Protein AF-A0A936UP37-F1 (afdb_monomer_lite)

Radius of gyration: 27.07 Å; chains: 1; bounding box: 65×25×94 Å

Sequence (219 aa):
MENAELISLWKAQNGKLEQTLAINQFLLKEIIDQRAQRSLNALIKLKTAGIVAFALFLLLLGYALVHAISHYSSAWNYFIISLSVIAVVNAKGFADYIKHLAWANNINYNGSVIEIQQQLARLQLSIIKHAKGMCLQFPFYTTFYLSNAWFPQDVGVGYIIFQVLLTGSFTYLSYWLYKMHKPENLGKKWFRNMIAGSGGGSVLKAMNFYEEMEAFKKE

Structure (mmCIF, N/CA/C/O backbone):
data_AF-A0A936UP37-F1
#
_entry.id   AF-A0A936UP37-F1
#
loop_
_atom_site.group_PDB
_atom_site.id
_atom_site.type_symbol
_atom_site.label_atom_id
_atom_site.label_alt_id
_atom_site.label_comp_id
_atom_site.label_asym_id
_atom_site.label_entity_id
_atom_site.label_seq_id
_atom_site.pdbx_PDB_ins_code
_atom_site.Cartn_x
_atom_site.Cartn_y
_atom_site.Cartn_z
_atom_site.occupancy
_atom_site.B_iso_or_equiv
_atom_site.auth_seq_id
_atom_site.auth_comp_id
_atom_site.auth_asym_id
_atom_site.auth_atom_id
_atom_site.pdbx_PDB_model_num
ATOM 1 N N . MET A 1 1 ? -35.225 -1.738 61.494 1.00 57.78 1 MET A N 1
ATOM 2 C CA . MET A 1 1 ? -35.969 -1.744 60.216 1.00 57.78 1 MET A CA 1
ATOM 3 C C . MET A 1 1 ? -35.360 -0.757 59.223 1.00 57.78 1 MET A C 1
ATOM 5 O O . MET A 1 1 ? -34.979 -1.214 58.157 1.00 57.78 1 MET A O 1
ATOM 9 N N . GLU A 1 2 ? -35.107 0.505 59.594 1.00 68.12 2 GLU A N 1
ATOM 10 C CA . GLU A 1 2 ? -34.444 1.513 58.725 1.00 68.12 2 GLU A CA 1
ATOM 11 C C . GLU A 1 2 ? -33.133 1.051 58.067 1.00 68.12 2 GLU A C 1
ATOM 13 O O . GLU A 1 2 ? -32.908 1.279 56.882 1.00 68.12 2 GLU A O 1
ATOM 18 N N . ASN A 1 3 ? -32.268 0.351 58.808 1.00 76.81 3 ASN A N 1
ATOM 19 C CA . ASN A 1 3 ? -30.977 -0.098 58.273 1.00 76.81 3 ASN A CA 1
ATOM 20 C C . ASN A 1 3 ? -31.130 -1.142 57.147 1.00 76.81 3 ASN A C 1
ATOM 22 O O . ASN A 1 3 ? -30.354 -1.159 56.197 1.00 76.81 3 ASN A O 1
ATOM 26 N N . ALA A 1 4 ? -32.152 -2.000 57.227 1.00 82.19 4 ALA A N 1
ATOM 27 C CA . ALA A 1 4 ? -32.425 -2.996 56.192 1.00 82.19 4 ALA A CA 1
ATOM 28 C C . ALA A 1 4 ? -33.008 -2.344 54.925 1.00 82.19 4 ALA A C 1
ATOM 30 O O . ALA A 1 4 ? -32.647 -2.731 53.812 1.00 82.19 4 ALA A O 1
ATOM 31 N N . GLU A 1 5 ? -33.846 -1.318 55.091 1.00 86.81 5 GLU A N 1
ATOM 32 C CA . GLU A 1 5 ? -34.397 -0.531 53.984 1.00 86.81 5 GLU A CA 1
ATOM 33 C C . GLU A 1 5 ? -33.308 0.268 53.259 1.00 86.81 5 GLU A C 1
ATOM 35 O O . GLU A 1 5 ? -33.213 0.175 52.034 1.00 86.81 5 GLU A O 1
ATOM 40 N N . LEU A 1 6 ? -32.416 0.952 53.986 1.00 87.31 6 LEU A N 1
ATOM 41 C CA . LEU A 1 6 ? -31.271 1.668 53.403 1.00 87.31 6 LEU A CA 1
ATOM 42 C C . LEU A 1 6 ? -30.352 0.743 52.596 1.00 87.31 6 LEU A C 1
ATOM 44 O O . LEU A 1 6 ? -29.972 1.076 51.472 1.00 87.31 6 LEU A O 1
ATOM 48 N N . ILE A 1 7 ? -30.042 -0.445 53.125 1.00 89.12 7 ILE A N 1
ATOM 49 C CA . ILE A 1 7 ? -29.234 -1.448 52.414 1.00 89.12 7 ILE A CA 1
ATOM 50 C C . ILE A 1 7 ? -29.945 -1.917 51.137 1.00 89.12 7 ILE A C 1
ATOM 52 O O . ILE A 1 7 ? -29.302 -2.084 50.098 1.00 89.12 7 ILE A O 1
ATOM 56 N N . SER A 1 8 ? -31.265 -2.125 51.186 1.00 89.12 8 SER A N 1
ATOM 57 C CA . SER A 1 8 ? -32.043 -2.543 50.014 1.00 89.12 8 SER A CA 1
ATOM 58 C C . SER A 1 8 ? -32.091 -1.460 48.928 1.00 89.12 8 SER A C 1
ATOM 60 O O . SER A 1 8 ? -31.901 -1.764 47.748 1.00 89.12 8 SER A O 1
ATOM 62 N N . LEU A 1 9 ? -32.243 -0.192 49.327 1.00 91.25 9 LEU A N 1
ATOM 63 C CA . LEU A 1 9 ? -32.246 0.958 48.429 1.00 91.25 9 LEU A CA 1
ATOM 64 C C . LEU A 1 9 ? -30.874 1.140 47.771 1.00 91.25 9 LEU A C 1
ATOM 66 O O . LEU A 1 9 ? -30.790 1.333 46.558 1.00 91.25 9 LEU A O 1
ATOM 70 N N . TRP A 1 10 ? -29.797 1.017 48.552 1.00 92.62 10 TRP A N 1
ATOM 71 C CA . TRP A 1 10 ? -28.426 1.097 48.054 1.00 92.62 10 TRP A CA 1
ATOM 72 C C . TRP A 1 10 ? -28.121 -0.016 47.045 1.00 92.62 10 TRP A C 1
ATOM 74 O O . TRP A 1 10 ? -27.608 0.265 45.964 1.00 92.62 10 TRP A O 1
ATOM 84 N N . LYS A 1 11 ? -28.521 -1.265 47.328 1.00 91.06 11 LYS A N 1
ATOM 85 C CA . LYS A 1 11 ? -28.378 -2.385 46.379 1.00 91.06 11 LYS A CA 1
ATOM 86 C C . LYS A 1 11 ? -29.162 -2.160 45.086 1.00 91.06 11 LYS A C 1
ATOM 88 O O . LYS A 1 11 ? -28.637 -2.427 44.009 1.00 91.06 11 LYS A O 1
ATOM 93 N N . ALA A 1 12 ? -30.393 -1.656 45.174 1.00 92.81 12 ALA A N 1
ATOM 94 C CA . ALA A 1 12 ? -31.210 -1.364 43.997 1.00 92.81 12 ALA A CA 1
ATOM 95 C C . ALA A 1 12 ? -30.600 -0.247 43.133 1.00 92.81 12 ALA A C 1
ATOM 97 O O . ALA A 1 12 ? -30.605 -0.344 41.906 1.00 92.81 12 ALA A O 1
ATOM 98 N N . GLN A 1 13 ? -30.045 0.795 43.761 1.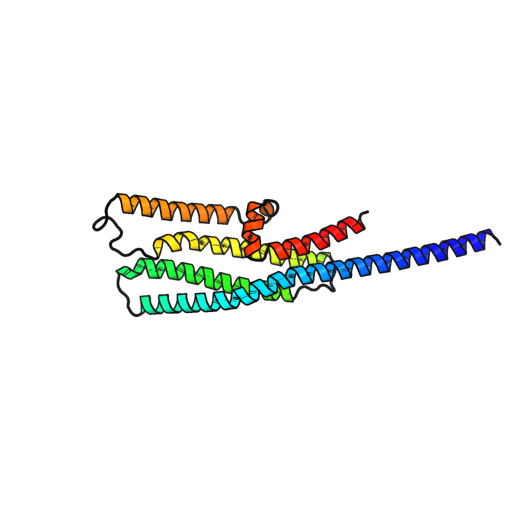00 92.38 13 GLN A N 1
ATOM 99 C CA . GLN A 1 13 ? -29.325 1.858 43.057 1.00 92.38 13 GLN A CA 1
ATOM 100 C C . GLN A 1 13 ? -28.036 1.339 42.416 1.00 92.38 13 GLN A C 1
ATOM 102 O O . GLN A 1 13 ? -27.798 1.608 41.241 1.00 92.38 13 GLN A O 1
ATOM 107 N N . ASN A 1 14 ? -27.247 0.538 43.137 1.00 92.88 14 ASN A N 1
ATOM 108 C CA . ASN A 1 14 ? -26.030 -0.058 42.592 1.00 92.88 14 ASN A CA 1
ATOM 109 C C . ASN A 1 14 ? -26.332 -0.964 41.387 1.00 92.88 14 ASN A C 1
ATOM 111 O O . ASN A 1 14 ? -25.678 -0.850 40.357 1.00 92.88 14 ASN A O 1
ATOM 115 N N . GLY A 1 15 ? -27.389 -1.779 41.458 1.00 92.31 15 GLY A N 1
ATOM 116 C CA . GLY A 1 15 ? -27.825 -2.602 40.325 1.00 92.31 15 GLY A CA 1
ATOM 117 C C . GLY A 1 15 ? -28.234 -1.773 39.101 1.00 92.31 15 GLY A C 1
ATOM 118 O O . GLY A 1 15 ? -27.871 -2.111 37.975 1.00 92.31 15 GLY A O 1
ATOM 119 N N . LYS A 1 16 ? -28.930 -0.644 39.299 1.00 92.62 16 LYS A N 1
ATOM 120 C CA . LYS A 1 16 ? -29.248 0.291 38.203 1.00 92.62 16 LYS A CA 1
ATOM 121 C C . LYS A 1 16 ? -27.995 0.931 37.607 1.00 92.62 16 LYS A C 1
ATOM 123 O O . LYS A 1 16 ? -27.928 1.096 36.388 1.00 92.62 16 LYS A O 1
ATOM 128 N N . LEU A 1 17 ? -27.020 1.293 38.441 1.00 92.75 17 LEU A N 1
ATOM 129 C CA . LEU A 1 17 ? -25.744 1.855 37.994 1.00 92.75 17 LEU A CA 1
ATOM 130 C C . LEU A 1 17 ? -24.961 0.843 37.154 1.00 92.75 17 LEU A C 1
ATOM 132 O O . LEU A 1 17 ? -24.553 1.176 36.044 1.00 92.75 17 LEU A O 1
ATOM 136 N N . GLU A 1 18 ? -24.826 -0.398 37.624 1.00 91.88 18 GLU A N 1
ATOM 137 C CA . GLU A 1 18 ? -24.161 -1.479 36.887 1.00 91.88 18 GLU A CA 1
ATOM 138 C C . GLU A 1 18 ? -24.854 -1.772 35.549 1.00 91.88 18 GLU A C 1
ATOM 140 O O . GLU A 1 18 ? -24.193 -1.875 34.514 1.00 91.88 18 GLU A O 1
ATOM 145 N N . GLN A 1 19 ? -26.190 -1.827 35.534 1.00 93.25 19 GLN A N 1
ATOM 146 C CA . GLN A 1 19 ? -26.961 -2.020 34.305 1.00 93.25 19 GLN A CA 1
ATOM 147 C C . GLN A 1 19 ? -26.757 -0.865 33.313 1.00 93.25 19 GLN A C 1
ATOM 149 O O . GLN A 1 19 ? -26.557 -1.095 32.120 1.00 93.25 19 GLN A O 1
ATOM 154 N N . THR A 1 20 ? -26.781 0.377 33.801 1.00 92.44 20 THR A N 1
ATOM 155 C CA . THR A 1 20 ? -26.572 1.570 32.968 1.00 92.44 20 THR A CA 1
ATOM 156 C C . THR A 1 20 ? -25.157 1.591 32.397 1.00 92.44 20 THR A C 1
ATOM 158 O O . THR A 1 20 ? -24.974 1.865 31.212 1.00 92.44 20 THR A O 1
ATOM 161 N N . LEU A 1 21 ? -24.155 1.241 33.207 1.00 89.94 21 LEU A N 1
ATOM 162 C CA . LEU A 1 21 ? -22.766 1.138 32.772 1.00 89.94 21 LEU A CA 1
ATOM 163 C C . LEU A 1 21 ? -22.599 0.081 31.673 1.00 89.94 21 LEU A C 1
ATOM 165 O O . LEU A 1 21 ? -21.974 0.363 30.651 1.00 89.94 21 LEU A O 1
ATOM 169 N N . ALA A 1 22 ? -23.191 -1.104 31.845 1.00 89.94 22 ALA A N 1
ATOM 170 C CA . ALA A 1 22 ? -23.134 -2.175 30.853 1.00 89.94 22 ALA A CA 1
ATOM 171 C C . ALA A 1 22 ? -23.767 -1.757 29.513 1.00 89.94 22 ALA A C 1
ATOM 173 O O . ALA A 1 22 ? -23.174 -1.968 28.453 1.00 89.94 22 ALA A O 1
ATOM 174 N N . ILE A 1 23 ? -24.934 -1.102 29.553 1.00 92.00 23 ILE A N 1
ATOM 175 C CA . ILE A 1 23 ? -25.601 -0.568 28.356 1.00 92.00 23 ILE A CA 1
ATOM 176 C C . ILE A 1 23 ? -24.730 0.502 27.686 1.00 92.00 23 ILE A C 1
ATOM 178 O O . ILE A 1 23 ? -24.530 0.460 26.474 1.00 92.00 23 ILE A O 1
ATOM 182 N N . ASN A 1 24 ? -24.159 1.429 28.457 1.00 91.19 24 ASN A N 1
ATOM 183 C CA . ASN A 1 24 ? -23.304 2.489 27.922 1.00 91.19 24 ASN A CA 1
ATOM 184 C C . ASN A 1 24 ? -22.044 1.932 27.248 1.00 91.19 24 ASN A C 1
ATOM 186 O O . ASN A 1 24 ? -21.667 2.399 26.175 1.00 91.19 24 ASN A O 1
ATOM 190 N N . GLN A 1 25 ? -21.410 0.912 27.832 1.00 89.62 25 GLN A N 1
ATOM 191 C CA . GLN A 1 25 ? -20.256 0.242 27.226 1.00 89.62 25 GLN A CA 1
ATOM 192 C C . GLN A 1 25 ? -20.624 -0.472 25.921 1.00 89.62 25 GLN A C 1
ATOM 194 O O . GLN A 1 25 ? -19.852 -0.429 24.960 1.00 89.62 25 GLN A O 1
ATOM 199 N N . PHE A 1 26 ? -21.795 -1.111 25.877 1.00 90.75 26 PHE A N 1
ATOM 200 C CA . PHE A 1 26 ? -22.310 -1.750 24.669 1.00 90.75 26 PHE A CA 1
ATOM 201 C C . PHE A 1 26 ? -22.568 -0.724 23.556 1.00 90.75 26 PHE A C 1
ATOM 203 O O . PHE A 1 26 ? -22.041 -0.872 22.455 1.00 90.75 26 PHE A O 1
ATOM 210 N N . LEU A 1 27 ? -23.291 0.357 23.864 1.00 92.44 27 LEU A N 1
ATOM 211 C CA . LEU A 1 27 ? -23.577 1.436 22.914 1.00 92.44 27 LEU A CA 1
ATOM 212 C C . LEU A 1 27 ? -22.298 2.120 22.422 1.00 92.44 27 LEU A C 1
ATOM 214 O O . LEU A 1 27 ? -22.173 2.420 21.236 1.00 92.44 27 LEU A O 1
ATOM 218 N N . LEU A 1 28 ? -21.327 2.343 23.314 1.00 92.19 28 LEU A N 1
ATOM 219 C CA . LEU A 1 28 ? -20.029 2.894 22.937 1.00 92.19 28 LEU A CA 1
ATOM 220 C C . LEU A 1 28 ? -19.326 1.988 21.924 1.00 92.19 28 LEU A C 1
ATOM 222 O O . LEU A 1 28 ? -18.870 2.481 20.893 1.00 92.19 28 LEU A O 1
ATOM 226 N N . LYS A 1 29 ? -19.281 0.673 22.181 1.00 92.56 29 LYS A N 1
ATOM 227 C CA . LYS A 1 29 ? -18.704 -0.293 21.238 1.00 92.56 29 LYS A CA 1
ATOM 228 C C . LYS A 1 29 ? -19.406 -0.209 19.883 1.00 92.56 29 LYS A C 1
ATOM 230 O O . LYS A 1 29 ? -18.737 -0.062 18.867 1.00 92.56 29 LYS A O 1
ATOM 235 N N . GLU A 1 30 ? -20.734 -0.225 19.868 1.00 93.06 30 GLU A N 1
ATOM 236 C CA . GLU A 1 30 ? -21.515 -0.194 18.631 1.00 93.06 30 GLU A CA 1
ATOM 237 C C . GLU A 1 30 ? -21.268 1.089 17.815 1.00 93.06 30 GLU A C 1
ATOM 239 O O . GLU A 1 30 ? -21.075 1.040 16.598 1.00 93.06 30 GLU A O 1
ATOM 244 N N . ILE A 1 31 ? -21.180 2.248 18.477 1.00 94.25 31 ILE A N 1
ATOM 245 C CA . ILE A 1 31 ? -20.833 3.522 17.829 1.00 94.25 31 ILE A CA 1
ATOM 246 C C . ILE A 1 31 ? -19.425 3.464 17.220 1.00 94.25 31 ILE A C 1
ATOM 248 O O . ILE A 1 31 ? -19.210 3.955 16.106 1.00 94.25 31 ILE A O 1
ATOM 252 N N . ILE A 1 32 ? -18.459 2.887 17.936 1.00 94.00 32 ILE A N 1
ATOM 253 C CA . ILE A 1 32 ? -17.077 2.737 17.470 1.00 94.00 32 ILE A CA 1
ATOM 254 C C . ILE A 1 32 ? -17.002 1.783 16.276 1.00 94.00 32 ILE A C 1
ATOM 256 O O . ILE A 1 32 ? -16.390 2.138 15.265 1.00 94.00 32 ILE A O 1
ATOM 260 N N . ASP A 1 33 ? -17.698 0.648 16.332 1.00 94.38 33 ASP A N 1
ATOM 261 C CA . ASP A 1 33 ? -17.795 -0.317 15.234 1.00 94.38 33 ASP A CA 1
ATOM 262 C C . ASP A 1 33 ? -18.370 0.351 13.975 1.00 94.38 33 ASP A C 1
ATOM 264 O O . ASP A 1 33 ? -17.776 0.283 12.894 1.00 94.38 33 ASP A O 1
ATOM 268 N N . GLN A 1 34 ? -19.459 1.116 14.113 1.00 94.25 34 GLN A N 1
ATOM 269 C CA . GLN A 1 34 ? -20.044 1.870 13.001 1.00 94.25 34 GLN A CA 1
ATOM 270 C C . GLN A 1 34 ? -19.076 2.916 12.423 1.00 94.25 34 GLN A C 1
ATOM 272 O O . GLN A 1 34 ? -18.991 3.089 11.202 1.00 94.25 34 GLN A O 1
ATOM 277 N N . ARG A 1 35 ? -18.330 3.638 13.270 1.00 94.44 35 ARG A N 1
ATOM 278 C CA . ARG A 1 35 ? -17.324 4.619 12.822 1.00 94.44 35 ARG A CA 1
ATOM 279 C C . ARG A 1 35 ? -16.171 3.942 12.082 1.00 94.44 35 ARG A C 1
ATOM 281 O O . ARG A 1 35 ? -15.767 4.425 11.017 1.00 94.44 35 ARG A O 1
ATOM 288 N N . ALA A 1 36 ? -15.675 2.821 12.600 1.00 94.12 36 ALA A N 1
ATOM 289 C CA . ALA A 1 36 ? -14.636 2.017 11.970 1.00 94.12 36 ALA A CA 1
ATOM 290 C C . ALA A 1 36 ? -15.098 1.489 10.604 1.00 94.12 36 ALA A C 1
ATOM 292 O O . ALA A 1 36 ? -14.396 1.673 9.605 1.00 94.12 36 ALA A O 1
ATOM 293 N N . GLN A 1 37 ? -16.312 0.940 10.525 1.00 94.69 37 GLN A N 1
ATOM 294 C CA . GLN A 1 37 ? -16.905 0.455 9.280 1.00 94.69 37 GLN A CA 1
ATOM 295 C C . GLN A 1 37 ? -17.065 1.574 8.245 1.00 94.69 37 GLN A C 1
ATOM 297 O O . GLN A 1 37 ? -16.687 1.410 7.086 1.00 94.69 37 GLN A O 1
ATOM 302 N N . ARG A 1 38 ? -17.542 2.762 8.644 1.00 93.88 38 ARG A N 1
ATOM 303 C CA . ARG A 1 38 ? -17.617 3.930 7.743 1.00 93.88 38 ARG A CA 1
ATOM 304 C C . ARG A 1 38 ? -16.240 4.346 7.220 1.00 93.88 38 ARG A C 1
ATOM 306 O O . ARG A 1 38 ? -16.120 4.682 6.042 1.00 93.88 38 ARG A O 1
ATOM 313 N N . SER A 1 39 ? -15.206 4.300 8.063 1.00 93.69 39 SER A N 1
ATOM 314 C CA . SER A 1 39 ? -13.827 4.592 7.650 1.00 93.69 39 SER A CA 1
ATOM 315 C C . 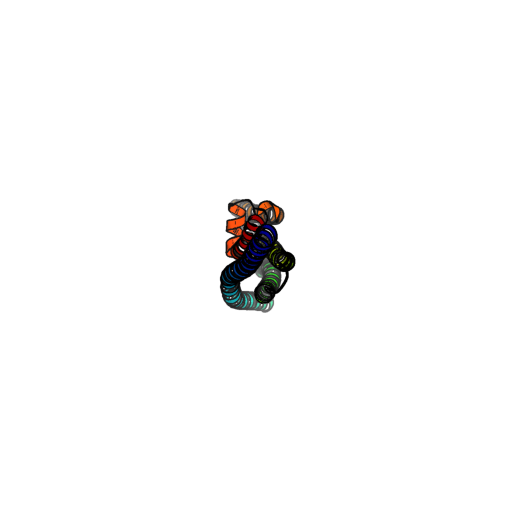SER A 1 39 ? -13.321 3.589 6.607 1.00 93.69 39 SER A C 1
ATOM 317 O O . SER A 1 39 ? -12.732 3.986 5.596 1.00 93.69 39 SER A O 1
ATOM 319 N N . LEU A 1 40 ? -13.597 2.294 6.800 1.00 93.81 40 LEU A N 1
ATOM 320 C CA . LEU A 1 40 ? -13.222 1.249 5.845 1.00 93.81 40 LEU A CA 1
ATOM 321 C C . LEU A 1 40 ? -14.076 1.240 4.580 1.00 93.81 40 LEU A C 1
ATOM 323 O O . LEU A 1 40 ? -13.563 0.908 3.519 1.00 93.81 40 LEU A O 1
ATOM 327 N N . ASN A 1 41 ? -15.329 1.682 4.628 1.00 92.50 41 ASN A N 1
ATOM 328 C CA . ASN A 1 41 ? -16.142 1.836 3.423 1.00 92.50 41 ASN A CA 1
ATOM 329 C C . ASN A 1 41 ? -15.520 2.835 2.436 1.00 92.50 41 ASN A C 1
ATOM 331 O O . ASN A 1 41 ? -15.623 2.649 1.224 1.00 92.50 41 ASN A O 1
ATOM 335 N N . ALA A 1 42 ? -14.824 3.865 2.929 1.00 88.12 42 ALA A N 1
ATOM 336 C CA . ALA A 1 42 ? -14.042 4.752 2.068 1.00 88.12 42 ALA A CA 1
ATOM 337 C C . ALA A 1 42 ? -12.868 4.012 1.395 1.00 88.12 42 ALA A C 1
ATOM 339 O O . ALA A 1 42 ? -12.650 4.176 0.194 1.00 88.12 42 ALA A O 1
ATOM 340 N N . LEU A 1 43 ? -12.166 3.145 2.137 1.00 89.50 43 LEU A N 1
ATOM 341 C CA . LEU A 1 43 ? -11.127 2.264 1.591 1.00 89.50 43 LEU A CA 1
ATOM 342 C C . LEU A 1 43 ? -11.699 1.317 0.532 1.00 89.50 43 LEU A C 1
ATOM 344 O O . LEU A 1 43 ? -11.117 1.191 -0.539 1.00 89.50 43 LEU A O 1
ATOM 348 N N . ILE A 1 44 ? -12.829 0.671 0.820 1.00 92.12 44 ILE A N 1
ATOM 349 C CA . ILE A 1 44 ? -13.509 -0.265 -0.081 1.00 92.12 44 ILE A CA 1
ATOM 350 C C . ILE A 1 44 ? -13.843 0.433 -1.399 1.00 92.12 44 ILE A C 1
ATOM 352 O O . ILE A 1 44 ? -13.441 -0.047 -2.452 1.00 92.12 44 ILE A O 1
ATOM 356 N N . LYS A 1 45 ? -14.478 1.611 -1.356 1.00 90.81 45 LYS A N 1
ATOM 357 C CA . LYS A 1 45 ? -14.796 2.392 -2.563 1.00 90.81 45 LYS A CA 1
ATOM 358 C C . LYS A 1 45 ? -13.546 2.736 -3.377 1.00 90.81 45 LYS A C 1
ATOM 360 O O . LYS A 1 45 ? -13.537 2.527 -4.588 1.00 90.81 45 LYS A O 1
ATOM 365 N N . LEU A 1 46 ? -12.488 3.209 -2.713 1.00 88.69 46 LEU A N 1
ATOM 366 C CA . LEU A 1 46 ? -11.212 3.525 -3.360 1.00 88.69 46 LEU A CA 1
ATOM 367 C C . LEU A 1 46 ? -10.596 2.281 -4.011 1.00 88.69 46 LEU A C 1
ATOM 369 O O . LEU A 1 46 ? -10.187 2.338 -5.167 1.00 88.69 46 LEU A O 1
ATOM 373 N N . LYS A 1 47 ? -10.551 1.146 -3.303 1.00 91.00 47 LYS A N 1
ATOM 374 C CA . LYS A 1 47 ? -9.981 -0.112 -3.808 1.00 91.00 47 LYS A CA 1
ATOM 375 C C . LYS A 1 47 ? -10.794 -0.685 -4.963 1.00 91.00 47 LYS A C 1
ATOM 377 O O . LYS A 1 47 ? -10.190 -1.140 -5.925 1.00 91.00 47 LYS A O 1
ATOM 382 N N . THR A 1 48 ? -12.123 -0.621 -4.911 1.00 91.19 48 THR A N 1
ATOM 383 C CA . THR A 1 48 ? -12.997 -1.080 -5.999 1.00 91.19 48 THR A CA 1
ATOM 384 C C . THR A 1 48 ? -12.792 -0.248 -7.263 1.00 91.19 48 THR A C 1
ATOM 386 O O . THR A 1 48 ? -12.567 -0.816 -8.329 1.00 91.19 48 THR A O 1
ATOM 389 N N . ALA A 1 49 ? -12.780 1.086 -7.152 1.00 90.44 49 ALA A N 1
ATOM 390 C CA . ALA A 1 49 ? -12.461 1.959 -8.284 1.00 90.44 49 ALA A CA 1
ATOM 391 C C . ALA A 1 49 ? -11.033 1.707 -8.804 1.00 90.44 49 ALA A C 1
ATOM 393 O O . ALA A 1 49 ? -10.804 1.611 -10.009 1.00 90.44 49 ALA A O 1
ATOM 394 N N . GLY A 1 50 ? -10.087 1.524 -7.878 1.00 89.88 50 GLY A N 1
ATOM 395 C CA . GLY A 1 50 ? -8.702 1.188 -8.173 1.00 89.88 50 GLY A CA 1
ATOM 396 C C . GLY A 1 50 ? -8.568 -0.107 -8.968 1.00 89.88 50 GLY A C 1
ATOM 397 O O . GLY A 1 50 ? -7.866 -0.101 -9.965 1.00 89.88 50 GLY A O 1
ATOM 398 N N . ILE A 1 51 ? -9.268 -1.183 -8.592 1.00 92.88 51 ILE A N 1
ATOM 399 C CA . ILE A 1 51 ? -9.240 -2.483 -9.288 1.00 92.88 51 ILE A CA 1
ATOM 400 C C . ILE A 1 51 ? -9.657 -2.341 -10.753 1.00 92.88 51 ILE A C 1
ATOM 402 O O . ILE A 1 51 ? -8.985 -2.898 -11.617 1.00 92.88 51 ILE A O 1
ATOM 406 N N . VAL A 1 52 ? -10.710 -1.575 -11.051 1.00 92.19 52 VAL A N 1
ATOM 407 C CA . VAL A 1 52 ? -11.155 -1.355 -12.439 1.00 92.19 52 VAL A CA 1
ATOM 408 C C . VAL A 1 52 ? -10.074 -0.633 -13.245 1.00 92.19 52 VAL A C 1
ATOM 410 O O . VAL A 1 52 ? -9.694 -1.093 -14.322 1.00 92.19 52 VAL A O 1
ATOM 413 N N . ALA A 1 53 ? -9.518 0.452 -12.699 1.00 91.31 53 ALA A N 1
ATOM 414 C CA . ALA A 1 53 ? -8.435 1.189 -13.349 1.00 91.31 53 ALA A CA 1
ATOM 415 C C . ALA A 1 53 ? -7.176 0.322 -13.536 1.00 91.31 53 ALA A C 1
ATOM 417 O O . ALA A 1 53 ? -6.542 0.348 -14.590 1.00 91.31 53 ALA A O 1
ATOM 418 N N . PHE A 1 54 ? -6.834 -0.486 -12.532 1.00 91.12 54 PHE A N 1
ATOM 419 C CA . PHE A 1 54 ? -5.672 -1.368 -12.561 1.00 91.12 54 PHE A CA 1
ATOM 420 C C . PHE A 1 54 ? -5.830 -2.507 -13.567 1.00 91.12 54 PHE A C 1
ATOM 422 O O . PHE A 1 54 ? -4.865 -2.861 -14.236 1.00 91.12 54 PHE A O 1
ATOM 429 N N . ALA A 1 55 ? -7.036 -3.062 -13.701 1.00 94.12 55 ALA A N 1
ATOM 430 C CA . ALA A 1 55 ? -7.335 -4.087 -14.693 1.00 94.12 55 ALA A CA 1
ATOM 431 C C . ALA A 1 55 ? -7.149 -3.542 -16.116 1.00 94.12 55 ALA A C 1
ATOM 433 O O . ALA A 1 55 ? -6.464 -4.166 -16.922 1.00 94.12 55 ALA A O 1
ATOM 434 N N . LEU A 1 56 ? -7.671 -2.342 -16.400 1.00 94.75 56 LEU A N 1
ATOM 435 C CA . LEU A 1 56 ? -7.452 -1.667 -17.685 1.00 94.75 56 LEU A CA 1
ATOM 436 C C . LEU A 1 56 ? -5.963 -1.402 -17.944 1.00 94.75 56 LEU A C 1
ATOM 438 O O . LEU A 1 56 ? -5.467 -1.655 -19.040 1.00 94.75 56 LEU A O 1
ATOM 442 N N . PHE A 1 57 ? -5.232 -0.946 -16.925 1.00 93.56 57 PHE A N 1
ATOM 443 C CA . PHE A 1 57 ? -3.795 -0.703 -17.030 1.00 93.56 57 PHE A CA 1
ATOM 444 C C . PHE A 1 57 ? -2.995 -1.988 -17.297 1.00 93.56 57 PHE A C 1
ATOM 446 O O . PHE A 1 57 ? -2.105 -1.992 -18.145 1.00 93.56 57 PHE A O 1
ATOM 453 N N . LEU A 1 58 ? -3.333 -3.095 -16.629 1.00 94.12 58 LEU A N 1
ATOM 454 C CA . LEU A 1 58 ? -2.707 -4.401 -16.856 1.00 94.12 58 LEU A CA 1
ATOM 455 C C . LEU A 1 58 ? -3.004 -4.958 -18.250 1.00 94.12 58 LEU A C 1
ATOM 457 O O . LEU A 1 58 ? -2.111 -5.542 -18.860 1.00 94.12 58 LEU A O 1
ATOM 461 N N . LEU A 1 59 ? -4.215 -4.752 -18.775 1.00 95.06 59 LEU A N 1
ATOM 462 C CA . LEU A 1 59 ? -4.550 -5.123 -20.152 1.00 95.06 59 LEU A CA 1
ATOM 463 C C . LEU A 1 59 ? -3.711 -4.335 -21.161 1.00 95.06 59 LEU A C 1
ATOM 465 O O . LEU A 1 59 ? -3.162 -4.926 -22.088 1.00 95.06 59 LEU A O 1
ATOM 469 N N . LEU A 1 60 ? -3.554 -3.025 -20.951 1.00 95.19 60 LEU A N 1
ATOM 470 C CA . LEU A 1 60 ? -2.714 -2.178 -21.799 1.00 95.19 60 LEU A CA 1
ATOM 471 C C . LEU A 1 60 ? -1.240 -2.604 -21.740 1.00 95.19 60 LEU A C 1
ATOM 473 O O . LEU A 1 60 ? -0.597 -2.733 -22.781 1.00 95.19 60 LEU A O 1
ATOM 477 N N . LEU A 1 61 ? -0.720 -2.879 -20.540 1.00 93.12 61 LEU A N 1
ATOM 478 C CA . LEU A 1 61 ? 0.631 -3.413 -20.338 1.00 93.12 61 LEU A CA 1
ATOM 479 C C . LEU A 1 61 ? 0.834 -4.753 -21.051 1.00 93.12 61 LEU A C 1
ATOM 481 O O . LEU A 1 61 ? 1.839 -4.943 -21.735 1.00 93.12 61 LEU A O 1
ATOM 485 N N . GLY A 1 62 ? -0.122 -5.672 -20.904 1.00 93.44 62 GLY A N 1
ATOM 486 C CA . GLY A 1 62 ? -0.088 -6.983 -21.544 1.00 93.44 62 GLY A CA 1
ATOM 487 C C . GLY A 1 62 ? -0.110 -6.875 -23.066 1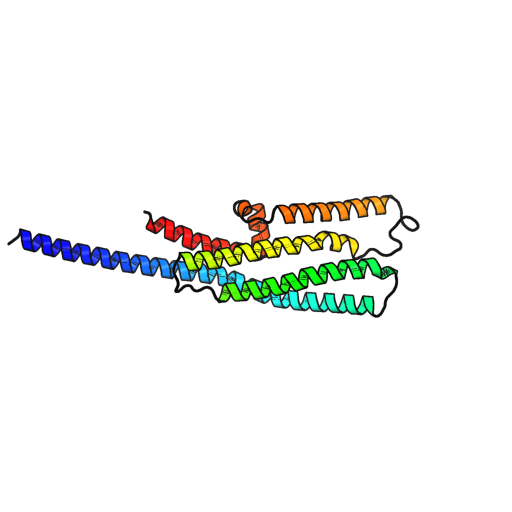.00 93.44 62 GLY A C 1
ATOM 488 O O . GLY A 1 62 ? 0.712 -7.498 -23.733 1.00 93.44 62 GLY A O 1
ATOM 489 N N . TYR A 1 63 ? -0.984 -6.027 -23.615 1.00 94.56 63 TYR A N 1
ATOM 490 C CA . TYR A 1 63 ? -1.034 -5.754 -25.050 1.00 94.56 63 TYR A CA 1
ATOM 491 C C . TYR A 1 63 ? 0.292 -5.185 -25.569 1.00 94.56 63 TYR A C 1
ATOM 493 O O . TYR A 1 63 ? 0.828 -5.688 -26.555 1.00 94.56 63 TYR A O 1
ATOM 501 N N . ALA A 1 64 ? 0.862 -4.191 -24.880 1.00 92.62 64 ALA A N 1
ATOM 502 C CA . ALA A 1 64 ? 2.139 -3.592 -25.258 1.00 92.62 64 ALA A CA 1
ATOM 503 C C . ALA A 1 64 ? 3.294 -4.612 -25.241 1.00 92.62 64 ALA A C 1
ATOM 505 O O . ALA A 1 64 ? 4.119 -4.618 -26.155 1.00 92.62 64 ALA A O 1
ATOM 506 N N . LEU A 1 65 ? 3.332 -5.509 -24.248 1.00 92.56 65 LEU A N 1
ATOM 507 C CA . LEU A 1 65 ? 4.314 -6.597 -24.185 1.00 92.56 65 LEU A CA 1
ATOM 508 C C . LEU A 1 65 ? 4.143 -7.602 -25.328 1.00 92.56 65 LEU A C 1
ATOM 510 O O . LEU A 1 65 ? 5.118 -7.932 -25.998 1.00 92.56 65 LEU A O 1
ATOM 514 N N . VAL A 1 66 ? 2.918 -8.069 -25.584 1.00 93.88 66 VAL A N 1
ATOM 515 C CA . VAL A 1 66 ? 2.638 -9.016 -26.678 1.00 93.88 66 VAL A CA 1
ATOM 516 C C . VAL A 1 66 ? 2.973 -8.393 -28.032 1.00 93.88 66 VAL A C 1
ATOM 518 O O . VAL A 1 66 ? 3.563 -9.056 -28.885 1.00 93.88 66 VAL A O 1
ATOM 521 N N . HIS A 1 67 ? 2.658 -7.113 -28.229 1.00 93.12 67 HIS A N 1
ATOM 522 C CA . HIS A 1 67 ? 3.013 -6.390 -29.446 1.00 93.12 67 HIS A CA 1
ATOM 523 C C . HIS A 1 67 ? 4.535 -6.308 -29.633 1.00 93.12 67 HIS A C 1
ATOM 525 O O . HIS A 1 67 ? 5.036 -6.680 -30.692 1.00 93.12 67 HIS A O 1
ATOM 531 N N . ALA A 1 68 ? 5.277 -5.921 -28.590 1.00 90.12 68 ALA A N 1
ATOM 532 C CA . ALA A 1 68 ? 6.736 -5.824 -28.640 1.00 90.12 68 ALA A CA 1
ATOM 533 C C . ALA A 1 68 ? 7.429 -7.180 -28.873 1.00 90.12 68 ALA A C 1
ATOM 535 O O . ALA A 1 68 ? 8.453 -7.239 -29.548 1.00 90.12 68 ALA A O 1
ATOM 536 N N . ILE A 1 69 ? 6.877 -8.274 -28.337 1.00 91.25 69 ILE A N 1
ATOM 537 C CA . ILE A 1 69 ? 7.415 -9.631 -28.530 1.00 91.25 69 ILE A CA 1
ATOM 538 C C . ILE A 1 69 ? 7.063 -10.179 -29.922 1.00 91.25 69 ILE A C 1
ATOM 540 O O . ILE A 1 69 ? 7.899 -10.808 -30.561 1.00 91.25 69 ILE A O 1
ATOM 544 N N . SER A 1 70 ? 5.841 -9.946 -30.409 1.00 92.38 70 SER A N 1
ATOM 545 C CA . SER A 1 70 ? 5.405 -10.427 -31.733 1.00 92.38 70 SER A CA 1
ATOM 546 C C . SER A 1 70 ? 6.088 -9.696 -32.891 1.00 92.38 70 SER A C 1
ATOM 548 O O . SER A 1 70 ? 6.383 -10.317 -33.907 1.00 92.38 70 SER A O 1
ATOM 550 N N . HIS A 1 71 ? 6.383 -8.405 -32.727 1.00 90.44 71 HIS A N 1
ATOM 551 C CA . HIS A 1 71 ? 7.096 -7.574 -33.705 1.00 90.44 71 HIS A CA 1
ATOM 552 C C . HIS A 1 71 ? 8.536 -7.322 -33.252 1.00 90.44 71 HIS A C 1
ATOM 554 O O . HIS A 1 71 ? 9.029 -6.192 -33.269 1.00 90.44 71 HIS A O 1
ATOM 560 N N . TYR A 1 72 ? 9.194 -8.385 -32.787 1.00 88.88 72 TYR A N 1
ATOM 561 C CA . TYR A 1 72 ? 10.494 -8.281 -32.145 1.00 88.88 72 TYR A CA 1
ATOM 562 C C . TYR A 1 72 ? 11.541 -7.610 -33.041 1.00 88.88 72 TYR A C 1
ATOM 564 O O . TYR A 1 72 ? 11.785 -8.006 -34.180 1.00 88.88 72 TYR A O 1
ATOM 572 N N . SER A 1 73 ? 12.227 -6.628 -32.464 1.00 86.56 73 SER A N 1
ATOM 573 C CA . SER A 1 73 ? 13.477 -6.078 -32.973 1.00 86.56 73 SER A CA 1
ATOM 574 C C . SER A 1 73 ? 14.415 -5.850 -31.795 1.00 86.56 73 SER A C 1
ATOM 576 O O . SER A 1 73 ? 13.971 -5.545 -30.687 1.00 86.56 73 SER A O 1
ATOM 578 N N . SER A 1 74 ? 15.723 -5.966 -32.027 1.00 84.12 74 SER A N 1
ATOM 579 C CA . SER A 1 74 ? 16.737 -5.821 -30.976 1.00 84.12 74 SER A CA 1
ATOM 580 C C . SER A 1 74 ? 16.632 -4.474 -30.237 1.00 84.12 74 SER A C 1
ATOM 582 O O . SER A 1 74 ? 16.931 -4.395 -29.048 1.00 84.12 74 SER A O 1
ATOM 584 N N . ALA A 1 75 ? 16.119 -3.427 -30.896 1.00 84.12 75 ALA A N 1
ATOM 585 C CA . ALA A 1 75 ? 15.865 -2.123 -30.278 1.00 84.12 75 ALA A CA 1
ATOM 586 C C . ALA A 1 75 ? 14.872 -2.173 -29.096 1.00 84.12 75 ALA A C 1
ATOM 588 O O . ALA A 1 75 ? 14.918 -1.301 -28.234 1.00 84.12 75 ALA A O 1
ATOM 589 N N . TRP A 1 76 ? 14.013 -3.195 -29.025 1.00 87.94 76 TRP A N 1
ATOM 590 C CA . TRP A 1 76 ? 12.973 -3.348 -28.004 1.00 87.94 76 TRP A CA 1
ATOM 591 C C . TRP A 1 76 ? 13.441 -4.078 -26.741 1.00 87.94 76 TRP A C 1
ATOM 593 O O . TRP A 1 76 ? 12.658 -4.218 -25.805 1.00 87.94 76 TRP A O 1
ATOM 603 N N . ASN A 1 77 ? 14.695 -4.537 -26.665 1.00 90.19 77 ASN A N 1
ATOM 604 C CA . ASN A 1 77 ? 15.174 -5.339 -25.531 1.00 90.19 77 ASN A CA 1
ATOM 605 C C . ASN A 1 77 ? 14.981 -4.631 -24.175 1.00 90.19 77 ASN A C 1
ATOM 607 O O . ASN A 1 77 ? 14.436 -5.218 -23.237 1.00 90.19 77 ASN A O 1
ATOM 611 N N . TYR A 1 78 ? 15.367 -3.354 -24.077 1.00 90.62 78 TYR A N 1
ATOM 612 C CA . TYR A 1 78 ? 15.196 -2.556 -22.856 1.00 90.62 78 TYR A CA 1
ATOM 613 C C . TYR A 1 78 ? 13.725 -2.330 -22.510 1.00 90.62 78 TYR A C 1
ATOM 615 O O . TYR A 1 78 ? 13.351 -2.432 -21.337 1.00 90.62 78 TYR A O 1
ATOM 623 N N . PHE A 1 79 ? 12.891 -2.076 -23.521 1.00 92.69 79 PHE A N 1
ATOM 624 C CA . PHE A 1 79 ? 11.446 -1.950 -23.366 1.00 92.69 79 PHE A CA 1
ATOM 625 C C . PHE A 1 79 ? 10.841 -3.238 -22.809 1.00 92.69 79 PHE A C 1
ATOM 627 O O . PHE A 1 79 ? 10.187 -3.200 -21.771 1.00 92.69 79 PHE A O 1
ATOM 634 N N . ILE A 1 80 ? 11.120 -4.388 -23.430 1.00 93.62 80 ILE A N 1
ATOM 635 C CA . ILE A 1 80 ? 10.574 -5.690 -23.031 1.00 93.62 80 ILE A CA 1
ATOM 636 C C . ILE A 1 80 ? 10.987 -6.032 -21.599 1.00 93.62 80 ILE A C 1
ATOM 638 O O . ILE A 1 80 ? 10.123 -6.375 -20.792 1.00 93.62 80 ILE A O 1
ATOM 642 N N . ILE A 1 81 ? 12.272 -5.906 -21.247 1.00 93.62 81 ILE A N 1
ATOM 643 C CA . ILE A 1 81 ? 12.752 -6.222 -19.892 1.00 93.62 81 ILE A CA 1
ATOM 644 C C . ILE A 1 81 ? 12.098 -5.297 -18.860 1.00 93.62 81 ILE A C 1
ATOM 646 O O . ILE A 1 81 ? 11.526 -5.770 -17.876 1.00 93.62 81 ILE A O 1
ATOM 650 N N . SER A 1 82 ? 12.151 -3.983 -19.091 1.00 94.44 82 SER A N 1
ATOM 651 C CA . SER A 1 82 ? 11.627 -2.998 -18.140 1.00 94.44 82 SER A CA 1
ATOM 652 C C . SER A 1 82 ? 10.124 -3.164 -17.945 1.00 94.44 82 SER A C 1
ATOM 654 O O . SER A 1 82 ? 9.641 -3.231 -16.814 1.00 94.44 82 SER A O 1
ATOM 656 N N . LEU A 1 83 ? 9.385 -3.299 -19.047 1.00 95.06 83 LEU A N 1
ATOM 657 C CA . LEU A 1 83 ? 7.938 -3.445 -19.023 1.00 95.06 83 LEU A CA 1
ATOM 658 C C . LEU A 1 83 ? 7.509 -4.788 -18.424 1.00 95.06 83 LEU A C 1
ATOM 660 O O . LEU A 1 83 ? 6.500 -4.835 -17.728 1.00 95.06 83 LEU A O 1
ATOM 664 N N . SER A 1 84 ? 8.296 -5.854 -18.603 1.00 94.38 84 SER A N 1
ATOM 665 C CA . SER A 1 84 ? 8.049 -7.149 -17.956 1.00 94.38 84 SER A CA 1
ATOM 666 C C . SER A 1 84 ? 8.169 -7.048 -16.438 1.00 94.38 84 SER A C 1
ATOM 668 O O . SER A 1 84 ? 7.296 -7.530 -15.716 1.00 94.38 84 SER A O 1
ATOM 670 N N . VAL A 1 85 ? 9.206 -6.374 -15.927 1.00 95.38 85 VAL A N 1
ATOM 671 C CA . VAL A 1 85 ? 9.357 -6.165 -14.478 1.00 95.38 85 VAL A CA 1
ATOM 672 C C . VAL A 1 85 ? 8.218 -5.303 -13.929 1.00 95.38 85 VAL A C 1
ATOM 674 O O . VAL A 1 85 ? 7.619 -5.658 -12.912 1.00 95.38 85 VAL A O 1
ATOM 677 N N . ILE A 1 86 ? 7.865 -4.216 -14.623 1.00 95.44 86 ILE A N 1
ATOM 678 C CA . ILE A 1 86 ? 6.714 -3.369 -14.271 1.00 95.44 86 ILE A CA 1
ATOM 679 C C . ILE A 1 86 ? 5.427 -4.207 -14.251 1.00 95.44 86 ILE A C 1
ATOM 681 O O . ILE A 1 86 ? 4.666 -4.139 -13.284 1.00 95.44 86 ILE A O 1
ATOM 685 N N . ALA A 1 87 ? 5.191 -5.044 -15.263 1.00 95.06 87 ALA A N 1
ATOM 686 C CA . ALA A 1 87 ? 4.008 -5.894 -15.348 1.00 95.06 87 ALA A CA 1
ATOM 687 C C . ALA A 1 87 ? 3.932 -6.896 -14.187 1.00 95.06 87 ALA A C 1
ATOM 689 O O . ALA A 1 87 ? 2.878 -7.020 -13.570 1.00 95.06 87 ALA A O 1
ATOM 690 N N . VAL A 1 88 ? 5.040 -7.548 -13.819 1.00 95.19 88 VAL A N 1
ATOM 691 C CA . VAL A 1 88 ? 5.085 -8.482 -12.678 1.00 95.19 88 VAL A CA 1
ATOM 692 C C . VAL A 1 88 ? 4.789 -7.769 -11.355 1.00 95.19 88 VAL A C 1
ATOM 694 O O . VAL A 1 88 ? 3.993 -8.260 -10.547 1.00 95.19 88 VAL A O 1
ATOM 697 N N . VAL A 1 89 ? 5.388 -6.595 -11.127 1.00 95.38 89 VAL A N 1
ATOM 698 C CA . VAL A 1 89 ? 5.141 -5.804 -9.910 1.00 95.38 89 VAL A CA 1
ATOM 699 C C . VAL A 1 89 ? 3.676 -5.368 -9.833 1.00 95.38 89 VAL A C 1
ATOM 701 O O . VAL A 1 89 ? 3.058 -5.515 -8.775 1.00 95.38 89 VAL A O 1
ATOM 704 N N . ASN A 1 90 ? 3.089 -4.907 -10.943 1.00 94.56 90 ASN A N 1
ATOM 705 C CA . ASN A 1 90 ? 1.675 -4.531 -10.990 1.00 94.56 90 ASN A CA 1
ATOM 706 C C . ASN A 1 90 ? 0.748 -5.748 -10.861 1.00 94.56 90 ASN A C 1
ATOM 708 O O . ASN A 1 90 ? -0.220 -5.683 -10.116 1.00 94.56 90 ASN A O 1
ATOM 712 N N . ALA A 1 91 ? 1.044 -6.893 -11.474 1.00 94.69 91 ALA A N 1
ATOM 713 C CA . ALA A 1 91 ? 0.228 -8.100 -11.318 1.00 94.69 91 ALA A CA 1
ATOM 714 C C . ALA A 1 91 ? 0.140 -8.536 -9.844 1.00 94.69 91 ALA A C 1
ATOM 716 O O . ALA A 1 91 ? -0.946 -8.792 -9.317 1.00 94.69 91 ALA A O 1
ATOM 717 N N . LYS A 1 92 ? 1.272 -8.519 -9.126 1.00 95.06 92 LYS A N 1
ATOM 718 C CA . LYS A 1 92 ? 1.281 -8.721 -7.671 1.00 95.06 92 LYS A CA 1
ATOM 719 C C . LYS A 1 92 ? 0.494 -7.623 -6.946 1.00 95.06 92 LYS A C 1
ATOM 721 O O . LYS A 1 92 ? -0.289 -7.919 -6.043 1.00 95.06 92 LYS A O 1
ATOM 726 N N . GLY A 1 93 ? 0.693 -6.361 -7.327 1.00 93.94 93 GLY A N 1
ATOM 727 C CA . GLY A 1 93 ? -0.019 -5.219 -6.757 1.00 93.94 93 GLY A CA 1
ATOM 728 C C . GLY A 1 93 ? -1.542 -5.342 -6.873 1.00 93.94 93 GLY A C 1
ATOM 729 O O . GLY A 1 93 ? -2.255 -5.042 -5.918 1.00 93.94 93 GLY A O 1
ATOM 730 N N . PHE A 1 94 ? -2.028 -5.866 -7.996 1.00 94.56 94 PHE A N 1
ATOM 731 C CA . PHE A 1 94 ? -3.437 -6.150 -8.250 1.00 94.56 94 PHE A CA 1
ATOM 732 C C . PHE A 1 94 ? -3.990 -7.230 -7.321 1.00 94.56 94 PHE A C 1
ATOM 734 O O . PHE A 1 94 ? -5.022 -7.033 -6.678 1.00 94.56 94 PHE A O 1
ATOM 741 N N . ALA A 1 95 ? -3.266 -8.344 -7.182 1.00 95.31 95 ALA A N 1
ATOM 742 C CA . ALA A 1 95 ? -3.629 -9.407 -6.251 1.00 95.31 95 ALA A CA 1
ATOM 743 C C . ALA A 1 95 ? -3.675 -8.896 -4.798 1.00 95.31 95 ALA A C 1
ATOM 745 O O . ALA A 1 95 ? -4.597 -9.219 -4.044 1.00 95.31 95 ALA A O 1
ATOM 746 N N . ASP A 1 96 ? -2.721 -8.044 -4.409 1.00 94.31 96 ASP A N 1
ATOM 747 C CA . ASP A 1 96 ? -2.728 -7.375 -3.107 1.00 94.31 96 ASP A CA 1
ATOM 748 C C . ASP A 1 96 ? -3.957 -6.464 -2.934 1.00 94.31 96 ASP A C 1
ATOM 750 O O . ASP A 1 96 ? -4.553 -6.469 -1.858 1.00 94.31 96 ASP A O 1
ATOM 754 N N . TYR A 1 97 ? -4.379 -5.734 -3.972 1.00 92.12 97 TYR A N 1
ATOM 755 C CA . TYR A 1 97 ? -5.584 -4.894 -3.943 1.00 92.12 97 TYR A CA 1
ATOM 756 C C . TYR A 1 97 ? -6.859 -5.705 -3.695 1.00 92.12 97 TYR A C 1
ATOM 758 O O . TYR A 1 97 ? -7.652 -5.338 -2.825 1.00 92.12 97 TYR A O 1
ATOM 766 N N . ILE A 1 98 ? -7.034 -6.821 -4.408 1.00 94.62 98 ILE A N 1
ATOM 767 C CA . ILE A 1 98 ? -8.170 -7.735 -4.213 1.00 94.62 98 ILE A CA 1
ATOM 768 C C . ILE A 1 98 ? -8.153 -8.293 -2.789 1.00 94.62 98 ILE A C 1
ATOM 770 O O . ILE A 1 98 ? -9.171 -8.280 -2.099 1.00 94.62 98 ILE A O 1
ATOM 774 N N . LYS A 1 99 ? -6.983 -8.724 -2.309 1.00 95.44 99 LYS A N 1
ATOM 775 C CA . LYS A 1 99 ? -6.814 -9.210 -0.936 1.00 95.44 99 LYS A CA 1
ATOM 776 C C . LYS A 1 99 ? -7.166 -8.142 0.103 1.00 95.44 99 LYS A C 1
ATOM 778 O O . LYS A 1 99 ? -7.843 -8.458 1.075 1.00 95.44 99 LYS A O 1
ATOM 783 N N . HIS A 1 100 ? -6.738 -6.888 -0.082 1.00 94.81 100 HIS A N 1
ATOM 784 C CA . HIS A 1 100 ? -7.091 -5.785 0.826 1.00 94.81 100 HIS A CA 1
ATOM 785 C C . HIS A 1 100 ? -8.596 -5.544 0.852 1.00 94.81 100 HIS A C 1
ATOM 787 O O . HIS A 1 100 ? -9.153 -5.351 1.928 1.00 94.81 100 HIS A O 1
ATOM 793 N N . LEU A 1 101 ? -9.248 -5.587 -0.311 1.00 95.00 101 LEU A N 1
ATOM 794 C CA . LEU A 1 101 ? -10.696 -5.450 -0.423 1.00 95.00 101 LEU A CA 1
ATOM 795 C C . LEU A 1 101 ? -11.422 -6.602 0.288 1.00 95.00 101 LEU A C 1
ATOM 797 O O . LEU A 1 101 ? -12.353 -6.362 1.053 1.00 95.00 101 LEU A O 1
ATOM 801 N N . ALA A 1 102 ? -10.976 -7.842 0.083 1.00 95.94 102 ALA A N 1
ATOM 802 C CA . ALA A 1 102 ? -11.542 -9.010 0.750 1.00 95.94 102 ALA A CA 1
ATOM 803 C C . ALA A 1 102 ? -11.388 -8.917 2.274 1.00 95.94 102 ALA A C 1
ATOM 805 O O . ALA A 1 102 ? -12.347 -9.149 3.002 1.00 95.94 102 ALA A O 1
ATOM 806 N N . TRP A 1 103 ? -10.211 -8.538 2.772 1.00 96.06 103 TRP A N 1
ATOM 807 C CA . TRP A 1 103 ? -9.981 -8.382 4.210 1.00 96.06 103 TRP A CA 1
ATOM 808 C C . TRP A 1 103 ? -10.781 -7.228 4.812 1.00 96.06 103 TRP A C 1
ATOM 810 O O . TRP A 1 103 ? -11.320 -7.388 5.898 1.00 96.06 103 TRP A O 1
ATOM 820 N N . ALA A 1 104 ? -10.904 -6.096 4.113 1.00 95.00 104 ALA A N 1
ATOM 821 C CA . ALA A 1 104 ? -11.687 -4.959 4.591 1.00 95.00 104 ALA A CA 1
ATOM 822 C C . ALA A 1 104 ? -13.190 -5.274 4.693 1.00 95.00 104 ALA A C 1
ATOM 824 O O . ALA A 1 104 ? -13.839 -4.808 5.623 1.00 95.00 104 ALA A O 1
ATOM 825 N N . ASN A 1 105 ? -13.735 -6.073 3.768 1.00 93.81 105 ASN A N 1
ATOM 826 C CA . ASN A 1 105 ? -15.146 -6.478 3.793 1.00 93.81 105 ASN A CA 1
ATOM 827 C C . ASN A 1 105 ? -15.458 -7.566 4.832 1.00 93.81 105 ASN A C 1
ATOM 829 O O . ASN A 1 105 ? -16.599 -7.673 5.264 1.00 93.81 105 ASN A O 1
ATOM 833 N N . ASN A 1 106 ? -14.468 -8.370 5.226 1.00 94.50 106 ASN A N 1
ATOM 834 C CA . ASN A 1 106 ? -14.657 -9.513 6.125 1.00 94.50 106 ASN A CA 1
ATOM 835 C C . ASN A 1 106 ? -14.197 -9.237 7.565 1.00 94.50 106 ASN A C 1
ATOM 837 O O . ASN A 1 106 ? -13.876 -10.177 8.292 1.00 94.50 106 ASN A O 1
ATOM 841 N N . ILE A 1 107 ? -14.135 -7.969 7.987 1.00 94.75 107 ILE A N 1
ATOM 842 C CA . ILE A 1 107 ? -13.826 -7.657 9.385 1.00 94.75 107 ILE A CA 1
ATOM 843 C C . ILE A 1 107 ? -14.992 -8.074 10.280 1.00 94.75 107 ILE A C 1
ATOM 845 O O . ILE A 1 107 ? -16.121 -7.617 10.102 1.00 94.75 107 ILE A O 1
ATOM 849 N N . ASN A 1 108 ? -14.709 -8.925 11.268 1.00 93.62 108 ASN A N 1
ATOM 850 C CA . ASN A 1 108 ? -15.709 -9.369 12.236 1.00 93.62 108 ASN A CA 1
ATOM 851 C C . ASN A 1 108 ? -15.904 -8.344 13.366 1.00 93.62 108 ASN A C 1
ATOM 853 O O . ASN A 1 108 ? -15.271 -8.451 14.415 1.00 93.62 108 ASN A O 1
ATOM 857 N N . TYR A 1 109 ? -16.818 -7.393 13.174 1.00 92.00 109 TYR A N 1
ATOM 858 C CA . TYR A 1 109 ? -17.185 -6.395 14.190 1.00 92.00 109 TYR A CA 1
ATOM 859 C C . TYR A 1 109 ? -17.926 -6.979 15.407 1.00 92.00 109 TYR A C 1
ATOM 861 O O . TYR A 1 109 ? -17.919 -6.397 16.488 1.00 92.00 109 TYR A O 1
ATOM 869 N N . ASN A 1 110 ? -18.508 -8.174 15.279 1.00 89.94 110 ASN A N 1
ATOM 870 C CA . ASN A 1 110 ? -19.183 -8.838 16.397 1.00 89.94 110 ASN A CA 1
ATOM 871 C C . ASN A 1 110 ? -18.193 -9.480 17.385 1.00 89.94 110 ASN A C 1
ATOM 873 O O . ASN A 1 110 ? -18.587 -9.842 18.492 1.00 89.94 110 ASN A O 1
ATOM 877 N N . GLY A 1 111 ? -16.920 -9.614 16.999 1.00 88.81 111 GLY A N 1
ATOM 878 C CA . GLY A 1 111 ? -15.865 -10.201 17.819 1.00 88.81 111 GLY A CA 1
ATOM 879 C C . GLY A 1 111 ? -15.421 -9.325 18.993 1.00 88.81 111 GLY A C 1
ATOM 880 O O . GLY A 1 111 ? -15.988 -8.261 19.289 1.00 88.81 111 GLY A O 1
ATOM 881 N N . SER A 1 112 ? -14.373 -9.787 19.676 1.00 90.94 112 SER A N 1
ATOM 882 C CA . SER A 1 112 ? -13.705 -8.992 20.706 1.00 90.94 112 SER A CA 1
ATOM 883 C C . SER A 1 112 ? -12.956 -7.801 20.092 1.00 90.94 112 SER A C 1
ATOM 885 O O . SER A 1 112 ? -12.547 -7.817 18.932 1.00 90.94 112 SER A O 1
ATOM 887 N N . VAL A 1 113 ? -12.737 -6.750 20.887 1.00 91.50 113 VAL A N 1
ATOM 888 C CA . VAL A 1 113 ? -11.987 -5.552 20.457 1.00 91.50 113 VAL A CA 1
ATOM 889 C C . VAL A 1 113 ? -10.590 -5.922 19.952 1.00 91.50 113 VAL A C 1
ATOM 891 O O . VAL A 1 113 ? -10.147 -5.432 18.914 1.00 91.50 113 VAL A O 1
ATOM 894 N N . ILE A 1 114 ? -9.945 -6.861 20.647 1.00 91.88 114 ILE A N 1
ATOM 895 C CA . ILE A 1 114 ? -8.616 -7.374 20.315 1.00 91.88 114 ILE A CA 1
ATOM 896 C C . ILE A 1 114 ? -8.633 -8.071 18.948 1.00 91.88 114 ILE A C 1
ATOM 898 O O . ILE A 1 114 ? -7.751 -7.827 18.127 1.00 91.88 114 ILE A O 1
ATOM 902 N N . GLU A 1 115 ? -9.640 -8.901 18.659 1.00 93.94 115 GLU A N 1
ATOM 903 C CA . GLU A 1 115 ? -9.773 -9.557 17.350 1.00 93.94 115 GLU A CA 1
ATOM 904 C C . GLU A 1 115 ? -9.936 -8.549 16.209 1.00 93.94 115 GLU A C 1
ATOM 906 O O . GLU A 1 115 ? -9.354 -8.732 15.134 1.00 93.94 115 GLU A O 1
ATOM 911 N N . ILE A 1 116 ? -10.708 -7.481 16.423 1.00 94.88 116 ILE A N 1
ATOM 912 C CA . ILE A 1 116 ? -10.915 -6.440 15.411 1.00 94.88 116 ILE A CA 1
ATOM 913 C C . ILE A 1 116 ? -9.615 -5.666 15.176 1.00 94.88 116 ILE A C 1
ATOM 915 O O . ILE A 1 116 ? -9.186 -5.505 14.031 1.00 94.88 116 ILE A O 1
ATOM 919 N N . GLN A 1 117 ? -8.939 -5.243 16.247 1.00 94.38 117 GLN A N 1
ATOM 920 C CA . GLN A 1 117 ? -7.641 -4.571 16.165 1.00 94.38 117 GLN A CA 1
ATOM 921 C C . GLN A 1 117 ? -6.590 -5.442 15.461 1.00 94.38 117 GLN A C 1
ATOM 923 O O . GLN A 1 117 ? -5.848 -4.938 14.618 1.00 94.38 117 GLN A O 1
ATOM 928 N N . GLN A 1 118 ? -6.552 -6.752 15.726 1.00 96.06 118 GLN A N 1
ATOM 929 C CA . GLN A 1 118 ? -5.656 -7.684 15.032 1.00 96.06 118 GLN A CA 1
ATOM 930 C C . GLN A 1 118 ? -5.945 -7.754 13.526 1.00 96.06 118 GLN A C 1
ATOM 932 O O . GLN A 1 118 ? -5.013 -7.731 12.715 1.00 96.06 118 GLN A O 1
ATOM 937 N N . GLN A 1 119 ? -7.219 -7.804 13.127 1.00 96.94 119 GLN A N 1
ATOM 938 C CA . GLN A 1 119 ? -7.618 -7.801 11.715 1.00 96.94 119 GLN A CA 1
ATOM 939 C C . GLN A 1 119 ? -7.242 -6.483 11.019 1.00 96.94 119 GLN A C 1
ATOM 941 O O . GLN A 1 119 ? -6.664 -6.504 9.927 1.00 96.94 119 GLN A O 1
ATOM 946 N N . LEU A 1 120 ? -7.485 -5.342 11.672 1.00 95.94 120 LEU A N 1
ATOM 947 C CA . LEU A 1 120 ? -7.091 -4.018 11.181 1.00 95.94 120 LEU A CA 1
ATOM 948 C C . LEU A 1 120 ? -5.568 -3.884 11.057 1.00 95.94 120 LEU A C 1
ATOM 950 O O . LEU A 1 120 ? -5.070 -3.452 10.017 1.00 95.94 120 LEU A O 1
ATOM 954 N N . ALA A 1 121 ? -4.813 -4.319 12.066 1.00 95.38 121 ALA A N 1
ATOM 955 C CA . ALA A 1 121 ? -3.354 -4.307 12.042 1.00 95.38 121 ALA A CA 1
ATOM 956 C C . ALA A 1 121 ? -2.809 -5.193 10.914 1.00 95.38 121 ALA A C 1
ATOM 958 O O . ALA A 1 121 ? -1.920 -4.779 10.166 1.00 95.38 121 ALA A O 1
ATOM 959 N N . ARG A 1 122 ? -3.378 -6.390 10.718 1.00 96.50 122 ARG A N 1
ATOM 960 C CA . ARG A 1 122 ? -3.019 -7.283 9.607 1.00 96.50 122 ARG A CA 1
ATOM 961 C C . ARG A 1 122 ? -3.249 -6.610 8.251 1.00 96.50 122 ARG A C 1
ATOM 963 O O . ARG A 1 122 ? -2.379 -6.689 7.376 1.00 96.50 122 ARG A O 1
ATOM 970 N N . LEU A 1 123 ? -4.383 -5.930 8.080 1.00 96.00 123 LEU A N 1
ATOM 971 C CA . LEU A 1 123 ? -4.691 -5.160 6.877 1.00 96.00 123 LEU A CA 1
ATOM 972 C C . LEU A 1 123 ? -3.689 -4.016 6.670 1.00 96.00 123 LEU A C 1
ATOM 974 O O . LEU A 1 123 ? -3.100 -3.915 5.592 1.00 96.00 123 LEU A O 1
ATOM 978 N N . GLN A 1 124 ? -3.408 -3.227 7.709 1.00 94.94 124 GLN A N 1
ATOM 979 C CA . GLN A 1 124 ? -2.449 -2.121 7.665 1.00 94.94 124 GLN A CA 1
ATOM 980 C C . GLN A 1 124 ? -1.044 -2.595 7.272 1.00 94.94 124 GLN A C 1
ATOM 982 O O . GLN A 1 124 ? -0.410 -2.034 6.375 1.00 94.94 124 GLN A O 1
ATOM 987 N N . LEU A 1 125 ? -0.566 -3.679 7.886 1.00 94.94 125 LEU A N 1
ATOM 988 C CA . LEU A 1 125 ? 0.724 -4.283 7.559 1.00 94.94 125 LEU A CA 1
ATOM 989 C C . LEU A 1 125 ? 0.777 -4.752 6.104 1.00 94.94 125 LEU A C 1
ATOM 991 O O . LEU A 1 125 ? 1.801 -4.583 5.435 1.00 94.94 125 LEU A O 1
ATOM 995 N N . SER A 1 126 ? -0.311 -5.326 5.585 1.00 95.12 126 SER A N 1
ATOM 996 C CA . SER A 1 126 ? -0.347 -5.737 4.184 1.00 95.12 126 SER A CA 1
ATOM 997 C C . SER A 1 126 ? -0.381 -4.555 3.220 1.00 95.12 126 SER A C 1
ATOM 999 O O . SER A 1 126 ? 0.201 -4.683 2.144 1.00 95.12 126 SER A O 1
ATOM 1001 N N . ILE A 1 127 ? -1.009 -3.432 3.576 1.00 93.81 127 ILE A N 1
ATOM 1002 C CA . ILE A 1 127 ? -0.977 -2.197 2.778 1.00 93.81 127 ILE A CA 1
ATOM 1003 C C . ILE A 1 127 ? 0.449 -1.638 2.724 1.00 93.81 127 ILE A C 1
ATOM 1005 O O . ILE A 1 127 ? 0.937 -1.304 1.645 1.00 93.81 127 ILE A O 1
ATOM 1009 N N . ILE A 1 128 ? 1.163 -1.618 3.854 1.00 93.69 128 ILE A N 1
ATOM 1010 C CA . ILE A 1 128 ? 2.564 -1.170 3.908 1.00 93.69 128 ILE A CA 1
ATOM 1011 C C . ILE A 1 128 ? 3.465 -2.077 3.061 1.00 93.69 128 ILE A C 1
ATOM 1013 O O . ILE A 1 128 ? 4.270 -1.582 2.272 1.00 93.69 128 ILE A O 1
ATOM 1017 N N . LYS A 1 129 ? 3.317 -3.405 3.178 1.00 93.56 129 LYS A N 1
ATOM 1018 C CA . LYS A 1 129 ? 4.077 -4.377 2.367 1.00 93.56 129 LYS A CA 1
ATOM 1019 C C . LYS A 1 129 ? 3.788 -4.241 0.871 1.00 93.56 129 LYS A C 1
ATOM 1021 O O . LYS A 1 129 ? 4.701 -4.398 0.062 1.00 93.56 129 LYS A O 1
ATOM 1026 N N . HIS A 1 130 ? 2.541 -3.955 0.511 1.00 92.94 130 HIS A N 1
ATOM 1027 C CA . HIS A 1 130 ? 2.152 -3.683 -0.866 1.00 92.94 130 HIS A CA 1
ATOM 1028 C C . HIS A 1 130 ? 2.845 -2.417 -1.392 1.00 92.94 130 HIS A C 1
ATOM 1030 O O . HIS A 1 130 ? 3.558 -2.489 -2.390 1.00 92.94 130 HIS A O 1
ATOM 1036 N N . ALA A 1 131 ? 2.728 -1.291 -0.677 1.00 92.00 131 ALA A N 1
ATOM 1037 C CA . ALA A 1 131 ? 3.362 -0.026 -1.057 1.00 92.00 131 ALA A CA 1
ATOM 1038 C C . ALA A 1 131 ? 4.889 -0.167 -1.195 1.00 92.00 131 ALA A C 1
ATOM 1040 O O . ALA A 1 131 ? 5.472 0.280 -2.179 1.00 92.00 131 ALA A O 1
ATOM 1041 N N . LYS A 1 132 ? 5.518 -0.916 -0.281 1.00 92.12 132 LYS A N 1
ATOM 1042 C CA . LYS A 1 132 ? 6.936 -1.284 -0.352 1.00 92.12 132 LYS A CA 1
ATOM 1043 C C . LYS A 1 132 ? 7.304 -2.002 -1.656 1.00 92.12 132 LYS A C 1
ATOM 1045 O O . LYS A 1 132 ? 8.337 -1.704 -2.245 1.00 92.12 132 LYS A O 1
ATOM 1050 N N . GLY A 1 133 ? 6.481 -2.955 -2.097 1.00 92.31 133 GLY A N 1
ATOM 1051 C CA . GLY A 1 133 ? 6.693 -3.674 -3.356 1.00 92.31 133 GLY A CA 1
ATOM 1052 C C . GLY A 1 133 ? 6.539 -2.773 -4.583 1.00 92.31 133 GLY A C 1
ATOM 1053 O O . GLY A 1 133 ? 7.337 -2.871 -5.509 1.00 92.31 133 GLY A O 1
ATOM 1054 N N . MET A 1 134 ? 5.572 -1.853 -4.553 1.00 92.62 134 MET A N 1
ATOM 1055 C CA . MET A 1 134 ? 5.308 -0.911 -5.647 1.00 92.62 134 MET A CA 1
ATOM 1056 C C . MET A 1 134 ? 6.455 0.080 -5.897 1.00 92.62 134 MET A C 1
ATOM 1058 O O . MET A 1 134 ? 6.538 0.639 -6.985 1.00 92.62 134 MET A O 1
ATOM 1062 N N . CYS A 1 135 ? 7.363 0.295 -4.942 1.00 92.88 135 CYS A N 1
ATOM 1063 C CA . CYS A 1 135 ? 8.546 1.134 -5.157 1.00 92.88 135 CYS A CA 1
ATOM 1064 C C . CYS A 1 135 ? 9.596 0.473 -6.062 1.00 92.88 135 CYS A C 1
ATOM 1066 O O . CYS A 1 135 ? 10.374 1.179 -6.700 1.00 92.88 135 CYS A O 1
ATOM 1068 N N . LEU A 1 136 ? 9.638 -0.862 -6.144 1.00 93.25 136 LEU A N 1
ATOM 1069 C CA . LEU A 1 136 ? 10.688 -1.593 -6.872 1.00 93.25 136 LEU A CA 1
ATOM 1070 C C . LEU A 1 136 ? 10.649 -1.374 -8.391 1.00 93.25 136 LEU A C 1
ATOM 1072 O O . LEU A 1 136 ? 11.666 -1.532 -9.055 1.00 93.25 136 LEU A O 1
ATOM 1076 N N . GLN A 1 137 ? 9.502 -0.974 -8.939 1.00 94.25 137 GLN A N 1
ATOM 1077 C CA . GLN A 1 137 ? 9.345 -0.700 -10.373 1.00 94.25 137 GLN A CA 1
ATOM 1078 C C . GLN A 1 137 ? 9.872 0.678 -10.811 1.00 94.25 137 GLN A C 1
ATOM 1080 O O . GLN A 1 137 ? 10.048 0.903 -12.002 1.00 94.25 137 GLN A O 1
ATOM 1085 N N . PHE A 1 138 ? 10.137 1.607 -9.885 1.00 94.25 138 PHE A N 1
ATOM 1086 C CA . PHE A 1 138 ? 10.541 2.986 -10.204 1.00 94.25 138 PHE A CA 1
ATOM 1087 C C . PHE A 1 138 ? 11.735 3.107 -11.168 1.00 94.25 138 PHE A C 1
ATOM 1089 O O . PHE A 1 138 ? 11.596 3.834 -12.149 1.00 94.25 138 PHE A O 1
ATOM 1096 N N . PRO A 1 139 ? 12.872 2.407 -10.973 1.00 94.94 139 PRO A N 1
ATOM 1097 C CA . PRO A 1 139 ? 13.990 2.499 -11.914 1.00 94.94 139 PRO A CA 1
ATOM 1098 C C . PRO A 1 139 ? 13.656 1.959 -13.311 1.00 94.94 139 PRO A C 1
ATOM 1100 O O . PRO A 1 139 ? 14.235 2.401 -14.292 1.00 94.94 139 PRO A O 1
ATOM 1103 N N . PHE A 1 140 ? 12.683 1.057 -13.446 1.00 94.75 140 PHE A N 1
ATOM 1104 C CA . PHE A 1 140 ? 12.312 0.507 -14.752 1.00 94.75 140 PHE A CA 1
ATOM 1105 C C . PHE A 1 140 ? 11.505 1.500 -15.602 1.00 94.75 140 PHE A C 1
ATOM 1107 O O . PHE A 1 140 ? 11.514 1.425 -16.830 1.00 94.75 140 PHE A O 1
ATOM 1114 N N . TYR A 1 141 ? 10.872 2.496 -14.971 1.00 93.00 141 TYR A N 1
ATOM 1115 C CA . TYR A 1 141 ? 10.263 3.618 -15.690 1.00 93.00 141 TYR A CA 1
ATOM 1116 C C . TYR A 1 141 ? 11.298 4.569 -16.306 1.00 93.00 141 TYR A C 1
ATOM 1118 O O . TYR A 1 141 ? 10.945 5.346 -17.188 1.00 93.00 141 TYR A O 1
ATOM 1126 N N . THR A 1 142 ? 12.569 4.521 -15.896 1.00 93.25 142 THR A N 1
ATOM 1127 C CA . THR A 1 142 ? 13.620 5.334 -16.530 1.00 93.25 142 THR A CA 1
ATOM 1128 C C . THR A 1 142 ? 14.332 4.591 -17.655 1.00 93.25 142 THR A C 1
ATOM 1130 O O . THR A 1 142 ? 15.050 5.222 -18.423 1.00 93.25 142 THR A O 1
ATOM 1133 N N . THR A 1 143 ? 14.127 3.276 -17.785 1.00 92.50 143 THR A N 1
ATOM 1134 C CA . THR A 1 143 ? 14.832 2.428 -18.759 1.00 92.50 143 THR A CA 1
ATOM 1135 C C . THR A 1 143 ? 13.952 1.918 -19.898 1.00 92.50 143 THR A C 1
ATOM 1137 O O . THR A 1 143 ? 14.494 1.484 -20.910 1.00 92.50 143 THR A O 1
ATOM 1140 N N . PHE A 1 144 ? 12.618 1.970 -19.785 1.00 90.12 144 PHE A N 1
ATOM 1141 C CA . PHE A 1 144 ? 11.727 1.355 -20.782 1.00 90.12 144 PHE A CA 1
ATOM 1142 C C . PHE A 1 144 ? 11.822 1.972 -22.185 1.00 90.12 144 PHE A C 1
ATOM 1144 O O . PHE A 1 144 ? 11.554 1.280 -23.157 1.00 90.12 144 PHE A O 1
ATOM 1151 N N . TYR A 1 145 ? 12.191 3.248 -22.308 1.00 88.50 145 TYR A N 1
ATOM 1152 C CA . TYR A 1 145 ? 12.297 3.938 -23.599 1.00 88.50 145 TYR A CA 1
ATOM 1153 C C . TYR A 1 145 ? 13.688 3.829 -24.240 1.00 88.50 145 TYR A C 1
ATOM 1155 O O . TYR A 1 145 ? 13.901 4.356 -25.332 1.00 88.50 145 TYR A O 1
ATOM 1163 N N . LEU A 1 146 ? 14.652 3.193 -23.565 1.00 89.88 146 LEU A N 1
ATOM 1164 C CA . LEU A 1 146 ? 15.988 3.010 -24.120 1.00 89.88 146 LEU A CA 1
ATOM 1165 C C . LEU A 1 146 ? 15.947 2.022 -25.293 1.00 89.88 146 LEU A C 1
ATOM 1167 O O . LEU A 1 146 ? 15.130 1.106 -25.336 1.00 89.88 146 LEU A O 1
ATOM 1171 N N . SER A 1 147 ? 16.856 2.205 -26.243 1.00 86.44 147 SER A N 1
ATOM 1172 C CA . SER A 1 147 ? 17.076 1.308 -27.383 1.00 86.44 147 SER A CA 1
ATOM 1173 C C . SER A 1 147 ? 18.569 1.077 -27.540 1.00 86.44 147 SER A C 1
ATOM 1175 O O . SER A 1 147 ? 19.337 1.846 -26.984 1.00 86.44 147 SER A O 1
ATOM 1177 N N . ASN A 1 148 ? 19.011 0.093 -28.321 1.00 83.00 148 ASN A N 1
ATOM 1178 C CA . ASN A 1 148 ? 20.438 -0.255 -28.442 1.00 83.00 148 ASN A CA 1
ATOM 1179 C C . ASN A 1 148 ? 21.386 0.902 -28.824 1.00 83.00 148 ASN A C 1
ATOM 1181 O O . ASN A 1 148 ? 22.572 0.802 -28.537 1.00 83.00 148 ASN A O 1
ATOM 1185 N N . ALA A 1 149 ? 20.875 1.991 -29.403 1.00 82.12 149 ALA A N 1
ATOM 1186 C CA . ALA A 1 149 ? 21.646 3.184 -29.764 1.00 82.12 149 ALA A CA 1
ATOM 1187 C C . ALA A 1 149 ? 21.936 4.133 -28.577 1.00 82.12 149 ALA A C 1
ATOM 1189 O O . ALA A 1 149 ? 22.572 5.170 -28.727 1.00 82.12 149 ALA A O 1
ATOM 1190 N N . TRP A 1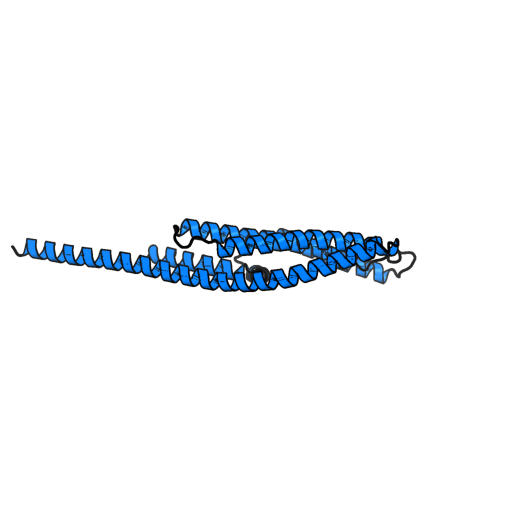 150 ? 21.463 3.837 -27.363 1.00 80.88 150 TRP A N 1
ATOM 1191 C CA . TRP A 1 150 ? 21.621 4.745 -26.217 1.00 80.88 150 TRP A CA 1
ATOM 1192 C C . TRP A 1 150 ? 23.034 4.766 -25.597 1.00 80.88 150 TRP A C 1
ATOM 1194 O O . TRP A 1 150 ? 23.283 5.558 -24.689 1.00 80.88 150 TRP A O 1
ATOM 1204 N N . PHE A 1 151 ? 23.946 3.888 -26.027 1.00 75.69 151 PHE A N 1
ATOM 1205 C CA . PHE A 1 151 ? 25.266 3.677 -25.418 1.00 75.69 151 PHE A CA 1
ATOM 1206 C C . PHE A 1 151 ? 26.371 3.778 -26.497 1.00 75.69 151 PHE A C 1
ATOM 1208 O O . PHE A 1 151 ? 26.140 3.436 -27.652 1.00 75.69 151 PHE A O 1
ATOM 1215 N N . PRO A 1 152 ? 27.587 4.236 -26.152 1.00 58.81 152 PRO A N 1
ATOM 1216 C CA . PRO A 1 152 ? 28.229 5.499 -26.540 1.00 58.81 152 PRO A CA 1
ATOM 1217 C C . PRO A 1 152 ? 28.603 5.698 -28.017 1.00 58.81 152 PRO A C 1
ATOM 1219 O O . PRO A 1 152 ? 29.245 6.700 -28.316 1.00 58.81 152 PRO A O 1
ATOM 1222 N N . GLN A 1 153 ? 28.254 4.800 -28.938 1.00 70.12 153 GLN A N 1
ATOM 1223 C CA . GLN A 1 153 ? 28.582 5.022 -30.353 1.00 70.12 153 GLN A CA 1
ATOM 1224 C C . GLN A 1 153 ? 27.638 6.024 -31.034 1.00 70.12 153 GLN A C 1
ATOM 1226 O O . GLN A 1 153 ? 28.094 6.771 -31.894 1.00 70.12 153 GLN A O 1
ATOM 1231 N N . ASP A 1 154 ? 26.379 6.123 -30.585 1.00 77.25 154 ASP A N 1
ATOM 1232 C CA . ASP A 1 154 ? 25.348 6.912 -31.281 1.00 77.25 154 ASP A CA 1
ATOM 1233 C C . ASP A 1 154 ? 24.837 8.145 -30.501 1.00 77.25 154 ASP A C 1
ATOM 1235 O O . ASP A 1 154 ? 23.996 8.893 -31.001 1.00 77.25 154 ASP A O 1
ATOM 1239 N N . VAL A 1 155 ? 25.324 8.396 -29.276 1.00 85.62 155 VAL A N 1
ATOM 1240 C CA . VAL A 1 155 ? 24.846 9.500 -28.416 1.00 85.62 155 VAL A CA 1
ATOM 1241 C C . VAL A 1 155 ? 25.967 10.251 -27.699 1.00 85.62 155 VAL A C 1
ATOM 1243 O O . VAL A 1 155 ? 26.975 9.684 -27.283 1.00 85.62 155 VAL A O 1
ATOM 1246 N N . GLY A 1 156 ? 25.759 11.555 -27.496 1.00 88.50 156 GLY A N 1
ATOM 1247 C CA . GLY A 1 156 ? 26.705 12.418 -26.791 1.00 88.50 156 GLY A CA 1
ATOM 1248 C C . GLY A 1 156 ? 26.844 12.084 -25.300 1.00 88.50 156 GLY A C 1
ATOM 1249 O O . GLY A 1 156 ? 25.878 11.725 -24.626 1.00 88.50 156 GLY A O 1
ATOM 1250 N N . VAL A 1 157 ? 28.046 12.300 -24.754 1.00 88.44 157 VAL A N 1
ATOM 1251 C CA . VAL A 1 157 ? 28.400 12.023 -23.345 1.00 88.44 157 VAL A CA 1
ATOM 1252 C C . VAL A 1 157 ? 27.439 12.685 -22.346 1.00 88.44 157 VAL A C 1
ATOM 1254 O O . VAL A 1 157 ? 27.113 12.093 -21.318 1.00 88.44 157 VAL A O 1
ATOM 1257 N N . GLY A 1 158 ? 26.929 13.882 -22.656 1.00 90.81 158 GLY A N 1
ATOM 1258 C CA . GLY A 1 158 ? 25.964 14.582 -21.801 1.00 90.81 158 GLY A CA 1
ATOM 1259 C C . GLY A 1 158 ? 24.657 13.807 -21.587 1.00 90.81 158 GLY A C 1
ATOM 1260 O O . GLY A 1 158 ? 24.158 13.757 -20.463 1.00 90.81 158 GLY A O 1
ATOM 1261 N N . TYR A 1 159 ? 24.138 13.142 -22.627 1.00 90.19 159 TYR A N 1
ATOM 1262 C CA . TYR A 1 159 ? 22.938 12.306 -22.518 1.00 90.19 159 TYR A CA 1
ATOM 1263 C C . TYR A 1 159 ? 23.189 11.080 -21.635 1.00 90.19 159 TYR A C 1
ATOM 1265 O O . TYR A 1 159 ? 22.368 10.752 -20.783 1.00 90.19 159 TYR A O 1
ATOM 1273 N N . ILE A 1 160 ? 24.359 10.449 -21.775 1.00 90.19 160 ILE A N 1
ATOM 1274 C CA . ILE A 1 160 ? 24.752 9.291 -20.962 1.00 90.19 160 ILE A CA 1
ATOM 1275 C C . ILE A 1 160 ? 24.822 9.676 -19.480 1.00 90.19 160 ILE A C 1
ATOM 1277 O O . ILE A 1 160 ? 24.251 8.984 -18.637 1.00 90.19 160 ILE A O 1
ATOM 1281 N N . ILE A 1 161 ? 25.466 10.804 -19.155 1.00 92.50 161 ILE A N 1
ATOM 1282 C CA . ILE A 1 161 ? 25.547 11.310 -17.776 1.00 92.50 161 ILE A CA 1
ATOM 1283 C C . ILE A 1 161 ? 24.145 11.567 -17.220 1.00 92.50 161 ILE A C 1
ATOM 1285 O O . ILE A 1 161 ? 23.830 11.111 -16.121 1.00 92.50 161 ILE A O 1
ATOM 1289 N N . PHE A 1 162 ? 23.290 12.251 -17.984 1.00 92.69 162 PHE A N 1
ATOM 1290 C CA . PHE A 1 162 ? 21.910 12.506 -17.579 1.00 92.69 162 PHE A CA 1
ATOM 1291 C C . PHE A 1 162 ? 21.148 11.202 -17.307 1.00 92.69 162 PHE A C 1
ATOM 1293 O O . PHE A 1 162 ? 20.529 11.064 -16.253 1.00 92.69 162 PHE A O 1
ATOM 1300 N N . GLN A 1 163 ? 21.244 10.223 -18.207 1.00 92.69 163 GLN A N 1
ATOM 1301 C CA . GLN A 1 163 ? 20.532 8.952 -18.094 1.00 92.69 163 GLN A CA 1
ATOM 1302 C C . GLN A 1 163 ? 20.979 8.130 -16.880 1.00 92.69 163 GLN A C 1
ATOM 1304 O O . GLN A 1 163 ? 20.146 7.550 -16.171 1.00 92.69 163 GLN A O 1
ATOM 1309 N N . VAL A 1 164 ? 22.288 8.099 -16.616 1.00 92.38 164 VAL A N 1
ATOM 1310 C CA . VAL A 1 164 ? 22.871 7.426 -15.449 1.00 92.38 164 VAL A CA 1
ATOM 1311 C C . VAL A 1 164 ? 22.445 8.120 -14.159 1.00 92.38 164 VAL A C 1
ATOM 1313 O O . VAL A 1 164 ? 22.037 7.443 -13.218 1.00 92.38 164 VAL A O 1
ATOM 1316 N N . LEU A 1 165 ? 22.475 9.455 -14.112 1.00 95.88 165 LEU A N 1
ATOM 1317 C CA . LEU A 1 165 ? 22.015 10.215 -12.948 1.00 95.88 165 LEU A CA 1
ATOM 1318 C C . LEU A 1 165 ? 20.518 10.014 -12.700 1.00 95.88 165 LEU A C 1
ATOM 1320 O O . LEU A 1 165 ? 20.113 9.769 -11.564 1.00 95.88 165 LEU A O 1
ATOM 1324 N N . LEU A 1 166 ? 19.696 10.053 -13.751 1.00 94.81 166 LEU A N 1
ATOM 1325 C CA . LEU A 1 166 ? 18.254 9.856 -13.654 1.00 94.81 166 LEU A CA 1
ATOM 1326 C C . LEU A 1 166 ? 17.929 8.452 -13.132 1.00 94.81 166 LEU A C 1
ATOM 1328 O O . LEU A 1 166 ? 17.275 8.312 -12.098 1.00 94.81 166 LEU A O 1
ATOM 1332 N N . THR A 1 167 ? 18.452 7.411 -13.779 1.00 94.88 167 THR A N 1
ATOM 1333 C CA . THR A 1 167 ? 18.220 6.017 -13.368 1.00 94.88 167 THR A CA 1
ATOM 1334 C C . THR A 1 167 ? 18.814 5.729 -11.988 1.00 94.88 167 THR A C 1
ATOM 1336 O O . THR A 1 167 ? 18.175 5.081 -11.155 1.00 94.88 167 THR A O 1
ATOM 1339 N N . GLY A 1 168 ? 20.003 6.259 -11.694 1.00 96.44 168 GLY A N 1
ATOM 1340 C CA . GLY A 1 168 ? 20.647 6.154 -10.386 1.00 96.44 168 GLY A CA 1
ATOM 1341 C C . GLY A 1 168 ? 19.823 6.809 -9.277 1.00 96.44 168 GLY A C 1
ATOM 1342 O O . GLY A 1 168 ? 19.630 6.208 -8.220 1.00 96.44 168 GLY A O 1
ATOM 1343 N N . SER A 1 169 ? 19.253 7.990 -9.532 1.00 96.62 169 SER A N 1
ATOM 1344 C CA . SER A 1 169 ? 18.392 8.694 -8.575 1.00 96.62 169 SER A CA 1
ATOM 1345 C C . SER A 1 169 ? 17.094 7.932 -8.287 1.00 96.62 169 SER A C 1
ATOM 1347 O O . SER A 1 169 ? 16.728 7.779 -7.122 1.00 96.62 169 SER A O 1
ATOM 1349 N N . PHE A 1 170 ? 16.441 7.362 -9.308 1.00 95.81 170 PHE A N 1
ATOM 1350 C CA . PHE A 1 170 ? 15.235 6.542 -9.138 1.00 95.81 170 PHE A CA 1
ATOM 1351 C C . PHE A 1 170 ? 15.535 5.210 -8.446 1.00 95.81 170 PHE A C 1
ATOM 1353 O O . PHE A 1 170 ? 14.743 4.748 -7.624 1.00 95.81 170 PHE A O 1
ATOM 1360 N N . THR A 1 171 ? 16.698 4.618 -8.717 1.00 95.94 171 THR A N 1
ATOM 1361 C CA . THR A 1 171 ? 17.177 3.414 -8.024 1.00 95.94 171 THR A CA 1
ATOM 1362 C C . THR A 1 171 ? 17.426 3.704 -6.545 1.00 95.94 171 THR A C 1
ATOM 1364 O O . THR A 1 171 ? 16.934 2.980 -5.677 1.00 95.94 171 THR A O 1
ATOM 1367 N N . TYR A 1 172 ? 18.127 4.799 -6.238 1.00 96.69 172 TYR A N 1
ATOM 1368 C CA . TYR A 1 172 ? 18.357 5.242 -4.866 1.00 96.69 172 TYR A CA 1
ATOM 1369 C C . TYR A 1 172 ? 17.038 5.542 -4.147 1.00 96.69 172 TYR A C 1
ATOM 1371 O O . TYR A 1 172 ? 16.822 5.062 -3.034 1.00 96.69 172 TYR A O 1
ATOM 1379 N N . LEU A 1 173 ? 16.127 6.273 -4.798 1.00 94.81 173 LEU A N 1
ATOM 1380 C CA . LEU A 1 173 ? 14.811 6.600 -4.254 1.00 94.81 173 LEU A CA 1
ATOM 1381 C C . LEU A 1 173 ? 13.989 5.337 -3.972 1.00 94.81 173 LEU A C 1
ATOM 1383 O O . LEU A 1 173 ? 13.417 5.208 -2.890 1.00 94.81 173 LEU A O 1
ATOM 1387 N N . SER A 1 174 ? 13.961 4.389 -4.911 1.00 94.81 174 SER A N 1
ATOM 1388 C CA . SER A 1 174 ? 13.295 3.093 -4.754 1.00 94.81 174 SER A CA 1
ATOM 1389 C C . SER A 1 174 ? 13.838 2.333 -3.545 1.00 94.81 174 SER A C 1
ATOM 1391 O O . SER A 1 174 ? 13.071 1.896 -2.685 1.00 94.81 174 SER A O 1
ATOM 1393 N N . TYR A 1 175 ? 15.163 2.249 -3.418 1.00 95.19 175 TYR A N 1
ATOM 1394 C CA . TYR A 1 175 ? 15.825 1.591 -2.297 1.00 95.19 175 TYR A CA 1
ATOM 1395 C C . TYR A 1 175 ? 15.556 2.285 -0.955 1.00 95.19 175 TYR A C 1
ATOM 1397 O O . TYR A 1 175 ? 15.242 1.624 0.042 1.00 95.19 175 TYR A O 1
ATOM 1405 N N . TRP A 1 176 ? 15.638 3.617 -0.920 1.00 94.88 176 TRP A N 1
ATOM 1406 C CA . TRP A 1 176 ? 15.336 4.413 0.264 1.00 94.88 176 TRP A CA 1
ATOM 1407 C C . TRP A 1 176 ? 13.885 4.204 0.707 1.00 94.88 176 TRP A C 1
ATOM 1409 O O . TRP A 1 176 ? 13.639 3.852 1.863 1.00 94.88 176 TRP A O 1
ATOM 1419 N N . LEU A 1 177 ? 12.924 4.303 -0.218 1.00 92.56 177 LEU A N 1
ATOM 1420 C CA . LEU A 1 177 ? 11.514 4.038 0.063 1.00 92.56 177 LEU A CA 1
ATOM 1421 C C . LEU A 1 177 ? 11.297 2.599 0.531 1.00 92.56 177 LEU A C 1
ATOM 1423 O O . LEU A 1 177 ? 10.594 2.383 1.517 1.00 92.56 177 LEU A O 1
ATOM 1427 N N . TYR A 1 178 ? 11.927 1.614 -0.108 1.00 92.44 178 TYR A N 1
ATOM 1428 C CA . TYR A 1 178 ? 11.816 0.208 0.278 1.00 92.44 178 TYR A CA 1
ATOM 1429 C C . TYR A 1 178 ? 12.281 -0.035 1.723 1.00 92.44 178 TYR A C 1
ATOM 1431 O O . TYR A 1 178 ? 11.667 -0.816 2.460 1.00 92.44 178 TYR A O 1
ATOM 1439 N N . LYS A 1 179 ? 13.344 0.656 2.154 1.00 91.38 179 LYS A N 1
ATOM 1440 C CA . LYS A 1 179 ? 13.834 0.614 3.539 1.00 91.38 179 LYS A CA 1
ATOM 1441 C C . LYS A 1 179 ? 12.946 1.379 4.515 1.00 91.38 179 LYS A C 1
ATOM 1443 O O . LYS A 1 179 ? 12.821 0.943 5.659 1.00 91.38 179 LYS A O 1
ATOM 1448 N N . MET A 1 180 ? 12.346 2.487 4.088 1.00 90.69 180 MET A N 1
ATOM 1449 C CA . MET A 1 180 ? 11.521 3.338 4.948 1.00 90.69 180 MET A CA 1
ATOM 1450 C C . MET A 1 180 ? 10.065 2.875 5.066 1.00 90.69 180 MET A C 1
ATOM 1452 O O . MET A 1 180 ? 9.387 3.274 6.011 1.00 90.69 180 MET A O 1
ATOM 1456 N N . HIS A 1 181 ? 9.575 2.001 4.183 1.00 87.62 181 HIS A N 1
ATOM 1457 C CA . HIS A 1 181 ? 8.254 1.383 4.320 1.00 87.62 181 HIS A CA 1
ATOM 1458 C C . HIS A 1 181 ? 8.225 0.343 5.440 1.00 87.62 181 HIS A C 1
ATOM 1460 O O . HIS A 1 181 ? 8.283 -0.869 5.206 1.00 87.62 181 HIS A O 1
ATOM 1466 N N . LYS A 1 182 ? 8.119 0.840 6.672 1.00 89.19 182 LYS A N 1
ATOM 1467 C CA . LYS A 1 182 ? 7.979 0.032 7.874 1.00 89.19 182 LYS A CA 1
ATOM 1468 C C . LYS A 1 182 ? 6.892 0.587 8.800 1.00 89.19 182 LYS A C 1
ATOM 1470 O O . LYS A 1 182 ? 6.640 1.795 8.766 1.00 89.19 182 LYS A O 1
ATOM 1475 N N . PRO A 1 183 ? 6.260 -0.260 9.631 1.00 85.44 183 PRO A N 1
ATOM 1476 C CA . PRO A 1 183 ? 5.199 0.166 10.542 1.00 85.44 183 PRO A CA 1
ATOM 1477 C C . PRO A 1 183 ? 5.653 1.238 11.534 1.00 85.44 183 PRO A C 1
ATOM 1479 O O . PRO A 1 183 ? 4.868 2.115 11.871 1.00 85.44 183 PRO A O 1
ATOM 1482 N N . GLU A 1 184 ? 6.927 1.248 11.936 1.00 88.12 184 GLU A N 1
ATOM 1483 C CA . GLU A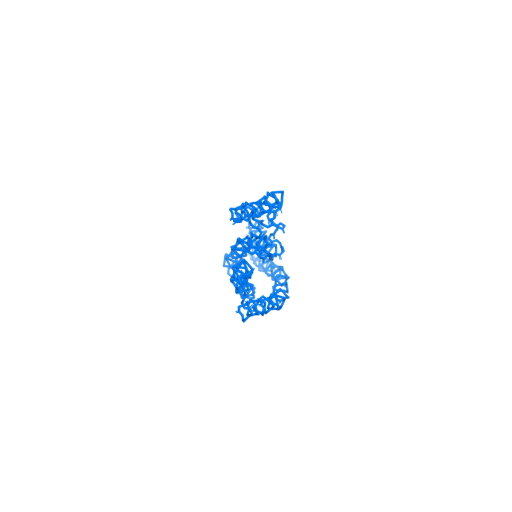 1 184 ? 7.445 2.222 12.909 1.00 88.12 184 GLU A CA 1
ATOM 1484 C C . GLU A 1 184 ? 7.431 3.657 12.356 1.00 88.12 184 GLU A C 1
ATOM 1486 O O . GLU A 1 184 ? 7.405 4.631 13.105 1.00 88.12 184 GLU A O 1
ATOM 1491 N N . ASN A 1 185 ? 7.400 3.814 11.028 1.00 88.88 185 ASN A N 1
ATOM 1492 C CA . ASN A 1 185 ? 7.297 5.121 10.388 1.00 88.88 185 ASN A CA 1
ATOM 1493 C C . ASN A 1 185 ? 5.848 5.628 10.275 1.00 88.88 185 ASN A C 1
ATOM 1495 O O . ASN A 1 185 ? 5.658 6.760 9.831 1.00 88.88 185 ASN A O 1
ATOM 1499 N N . LEU A 1 186 ? 4.836 4.866 10.719 1.00 84.19 186 LEU A N 1
ATOM 1500 C CA . LEU A 1 186 ? 3.429 5.304 10.751 1.00 84.19 186 LEU A CA 1
ATOM 1501 C C . LEU A 1 186 ? 3.199 6.568 11.581 1.00 84.19 186 LEU A C 1
ATOM 1503 O O . LEU A 1 186 ? 2.276 7.319 11.282 1.00 84.19 186 LEU A O 1
ATOM 1507 N N . GLY A 1 187 ? 4.056 6.861 12.561 1.00 82.12 187 GLY A N 1
ATOM 1508 C CA . GLY A 1 187 ? 3.993 8.121 13.307 1.00 82.12 187 GLY A CA 1
ATOM 1509 C C . GLY A 1 187 ? 4.393 9.355 12.485 1.00 82.12 187 GLY A C 1
ATOM 1510 O O . GLY A 1 187 ? 4.022 10.477 12.825 1.00 82.12 187 GLY A O 1
ATOM 1511 N N . LYS A 1 188 ? 5.125 9.191 11.374 1.00 89.38 188 LYS A N 1
ATOM 1512 C CA . LYS A 1 188 ? 5.664 10.312 10.589 1.00 89.38 188 LYS A CA 1
ATOM 1513 C C . LYS A 1 188 ? 4.643 10.816 9.566 1.00 89.38 188 LYS A C 1
ATOM 1515 O O . LYS A 1 188 ? 4.114 10.049 8.764 1.00 89.38 188 LYS A O 1
ATOM 1520 N N . LYS A 1 189 ? 4.427 12.139 9.525 1.00 88.50 189 LYS A N 1
ATOM 1521 C CA . LYS A 1 189 ? 3.453 12.796 8.625 1.00 88.50 189 LYS A CA 1
ATOM 1522 C C . LYS A 1 189 ? 3.687 12.476 7.143 1.00 88.50 189 LYS A C 1
ATOM 1524 O O . LYS A 1 189 ? 2.736 12.172 6.432 1.00 88.50 189 LYS A O 1
ATOM 1529 N N . TRP A 1 190 ? 4.943 12.501 6.688 1.00 88.81 190 TRP A N 1
ATOM 1530 C CA . TRP A 1 190 ? 5.284 12.209 5.290 1.00 88.81 190 TRP A CA 1
ATOM 1531 C C . TRP A 1 190 ? 4.893 10.774 4.897 1.00 88.81 190 TRP A C 1
ATOM 1533 O O . TRP A 1 190 ? 4.317 10.557 3.834 1.00 88.81 190 TRP A O 1
ATOM 1543 N N . PHE A 1 191 ? 5.136 9.805 5.786 1.00 88.38 191 PHE A N 1
ATOM 1544 C CA . PHE A 1 191 ? 4.831 8.400 5.539 1.00 88.38 191 PHE A CA 1
ATOM 1545 C C . PHE A 1 191 ? 3.322 8.160 5.556 1.00 88.38 191 PHE A C 1
ATOM 1547 O O . PHE A 1 191 ? 2.797 7.510 4.656 1.00 88.38 191 PHE A O 1
ATOM 1554 N N . ARG A 1 192 ? 2.608 8.768 6.516 1.00 87.12 192 ARG A N 1
ATOM 1555 C CA . ARG A 1 192 ? 1.138 8.757 6.571 1.00 87.12 192 ARG A CA 1
ATOM 1556 C C . ARG A 1 192 ? 0.505 9.291 5.294 1.00 87.12 192 ARG A C 1
ATOM 1558 O O . ARG A 1 192 ? -0.411 8.664 4.778 1.00 87.12 192 ARG A O 1
ATOM 1565 N N . ASN A 1 193 ? 0.999 10.412 4.772 1.00 87.19 193 ASN A N 1
ATOM 1566 C CA . ASN A 1 193 ? 0.479 10.989 3.534 1.00 87.19 193 ASN A CA 1
ATOM 1567 C C . ASN A 1 193 ? 0.725 10.064 2.333 1.00 87.19 193 ASN A C 1
ATOM 1569 O O . ASN A 1 193 ? -0.163 9.890 1.505 1.00 87.19 193 ASN A O 1
ATOM 1573 N N . MET A 1 194 ? 1.890 9.416 2.275 1.00 85.81 194 MET A N 1
ATOM 1574 C CA . MET A 1 194 ? 2.226 8.478 1.202 1.00 85.81 194 MET A CA 1
ATOM 1575 C C . MET A 1 194 ? 1.328 7.228 1.212 1.00 85.81 194 MET A C 1
ATOM 1577 O O . MET A 1 194 ? 0.847 6.806 0.164 1.00 85.81 194 MET A O 1
ATOM 1581 N N . ILE A 1 195 ? 1.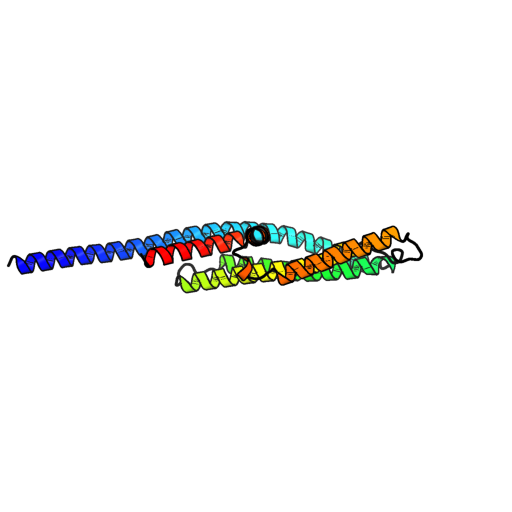049 6.651 2.386 1.00 87.19 195 ILE A N 1
ATOM 1582 C CA . ILE A 1 195 ? 0.163 5.477 2.502 1.00 87.19 195 ILE A CA 1
ATOM 1583 C C . ILE A 1 195 ? -1.328 5.839 2.504 1.00 87.19 195 ILE A C 1
ATOM 1585 O O . ILE A 1 195 ? -2.171 4.961 2.329 1.00 87.19 195 ILE A O 1
ATOM 1589 N N . ALA A 1 196 ? -1.689 7.107 2.716 1.00 84.06 196 ALA A N 1
ATOM 1590 C CA . ALA A 1 196 ? -3.084 7.538 2.691 1.00 84.06 196 ALA A CA 1
ATOM 1591 C C . ALA A 1 196 ? -3.715 7.261 1.320 1.00 84.06 196 ALA A C 1
ATOM 1593 O O . ALA A 1 196 ? -4.816 6.716 1.263 1.00 84.06 196 ALA A O 1
ATOM 1594 N N . GLY A 1 197 ? -2.979 7.527 0.234 1.00 75.31 197 GLY A N 1
ATOM 1595 C CA . GLY A 1 197 ? -3.428 7.261 -1.137 1.00 75.31 197 GLY A CA 1
ATOM 1596 C C . GLY A 1 197 ? -3.617 5.775 -1.463 1.00 75.31 197 GLY A C 1
ATOM 1597 O O . GLY A 1 197 ? -4.434 5.434 -2.311 1.00 75.31 197 GLY A O 1
ATOM 1598 N N . SER A 1 198 ? -2.927 4.871 -0.759 1.00 80.25 198 SER A N 1
ATOM 1599 C CA . SER A 1 198 ? -3.109 3.418 -0.910 1.00 80.25 198 SER A CA 1
ATOM 1600 C C . SER A 1 198 ? -4.179 2.839 0.022 1.00 80.25 198 SER A C 1
ATOM 1602 O O . SER A 1 198 ? -4.432 1.628 -0.016 1.00 80.25 198 SER A O 1
ATOM 1604 N N . GLY A 1 199 ? -4.816 3.694 0.834 1.00 82.56 199 GLY A N 1
ATOM 1605 C CA . GLY A 1 199 ? -5.890 3.338 1.753 1.00 82.56 199 GLY A CA 1
ATOM 1606 C C . GLY A 1 199 ? -5.467 3.103 3.209 1.00 82.56 199 GLY A C 1
ATOM 1607 O O . GLY A 1 199 ? -6.319 2.868 4.065 1.00 82.56 199 GLY A O 1
ATOM 1608 N N . GLY A 1 200 ? -4.175 3.224 3.531 1.00 88.50 200 GLY A N 1
ATOM 1609 C CA . GLY A 1 200 ? -3.669 3.050 4.899 1.00 88.50 200 GLY A CA 1
ATOM 1610 C C . GLY A 1 200 ? -4.174 4.108 5.889 1.00 88.50 200 GLY A C 1
ATOM 1611 O O . GLY A 1 200 ? -4.196 3.871 7.094 1.00 88.50 200 GLY A O 1
ATOM 1612 N N . GLY A 1 201 ? -4.629 5.266 5.396 1.00 90.44 201 GLY A N 1
ATOM 1613 C CA . GLY A 1 201 ? -5.238 6.308 6.230 1.00 90.44 201 GLY A CA 1
ATOM 1614 C C . GLY A 1 201 ? -6.582 5.888 6.835 1.00 90.44 201 GLY A C 1
ATOM 1615 O O . GLY A 1 201 ? -6.830 6.142 8.012 1.00 90.44 201 GLY A O 1
ATOM 1616 N N . SER A 1 202 ? -7.427 5.199 6.062 1.00 92.50 202 SER A N 1
ATOM 1617 C CA . SER A 1 202 ? -8.729 4.696 6.523 1.00 92.50 202 SER A CA 1
ATOM 1618 C C . SER A 1 202 ? -8.593 3.633 7.609 1.00 92.50 202 SER A C 1
ATOM 1620 O O . SER A 1 202 ? -9.358 3.639 8.574 1.00 92.50 202 SER A O 1
ATOM 1622 N N . VAL A 1 203 ? -7.615 2.736 7.459 1.00 94.12 203 VAL A N 1
ATOM 1623 C CA . VAL A 1 203 ? -7.351 1.666 8.429 1.00 94.12 203 VAL A CA 1
ATOM 1624 C C . VAL A 1 203 ? -6.774 2.245 9.715 1.00 94.12 203 VAL A C 1
ATOM 1626 O O . VAL A 1 203 ? -7.272 1.925 10.786 1.00 94.12 203 VAL A O 1
ATOM 1629 N N . LEU A 1 204 ? -5.806 3.165 9.618 1.00 92.81 204 LEU A N 1
ATOM 1630 C CA . LEU A 1 204 ? -5.264 3.862 10.788 1.00 92.81 204 LEU A CA 1
ATOM 1631 C C . LEU A 1 204 ? -6.364 4.605 11.557 1.00 92.81 204 LEU A C 1
ATOM 1633 O O . LEU A 1 204 ? -6.447 4.505 12.772 1.00 92.81 204 LEU A O 1
ATOM 1637 N N . LYS A 1 205 ? -7.265 5.295 10.849 1.00 93.44 205 LYS A N 1
ATOM 1638 C CA . LYS A 1 205 ? -8.408 5.965 11.478 1.00 93.44 205 LYS A CA 1
ATOM 1639 C C . LYS A 1 205 ? -9.344 4.980 12.190 1.00 93.44 205 LYS A C 1
ATOM 1641 O O . LYS A 1 205 ? -9.823 5.292 13.271 1.00 93.44 205 LYS A O 1
ATOM 1646 N N . ALA A 1 206 ? -9.585 3.804 11.607 1.00 94.25 206 ALA A N 1
ATOM 1647 C CA . ALA A 1 206 ? -10.372 2.756 12.254 1.00 94.25 206 ALA A CA 1
ATOM 1648 C C . ALA A 1 206 ? -9.681 2.216 13.518 1.00 94.25 206 ALA A C 1
ATOM 1650 O O . ALA A 1 206 ? -10.348 2.047 14.530 1.00 94.25 206 ALA A O 1
ATOM 1651 N N . MET A 1 207 ? -8.361 2.004 13.483 1.00 94.12 207 MET A N 1
ATOM 1652 C CA . MET A 1 207 ? -7.578 1.585 14.655 1.00 94.12 207 MET A CA 1
ATOM 1653 C C . MET A 1 207 ? -7.655 2.617 15.786 1.00 94.12 207 MET A C 1
ATOM 1655 O O . MET A 1 207 ? -7.954 2.244 16.916 1.00 94.12 207 MET A O 1
ATOM 1659 N N . ASN A 1 208 ? -7.493 3.905 15.465 1.00 94.06 208 ASN A N 1
ATOM 1660 C CA . ASN A 1 208 ? -7.566 4.985 16.450 1.00 94.06 208 ASN A CA 1
ATOM 1661 C C . ASN A 1 208 ? -8.916 5.025 17.187 1.00 94.06 208 ASN A C 1
ATOM 1663 O O . ASN A 1 208 ? -8.941 5.297 18.379 1.00 94.06 208 ASN A O 1
ATOM 1667 N N . PHE A 1 209 ? -10.035 4.712 16.521 1.00 94.31 209 PHE A N 1
ATOM 1668 C CA . PHE A 1 209 ? -11.336 4.644 17.200 1.00 94.31 209 PHE A CA 1
ATOM 1669 C C . PHE A 1 209 ? -11.376 3.562 18.290 1.00 94.31 209 PHE A C 1
ATOM 1671 O O . PHE A 1 209 ? -11.957 3.775 19.351 1.00 94.31 209 PHE A O 1
ATOM 1678 N N . TYR A 1 210 ? -10.742 2.409 18.060 1.00 93.62 210 TYR A N 1
ATOM 1679 C CA . TYR A 1 210 ? -10.651 1.366 19.084 1.00 93.62 210 TYR A CA 1
ATOM 1680 C C . TYR A 1 210 ? -9.683 1.744 20.208 1.00 93.62 210 TYR A C 1
ATOM 1682 O O . TYR A 1 210 ? -9.970 1.444 21.363 1.00 93.62 210 TYR A O 1
ATOM 1690 N N . GLU A 1 211 ? -8.581 2.432 19.898 1.00 92.25 211 GLU A N 1
ATOM 1691 C CA . GLU A 1 211 ? -7.663 2.967 20.916 1.00 92.25 211 GLU A CA 1
ATOM 1692 C C . GLU A 1 211 ? -8.358 4.002 21.821 1.00 92.25 211 GLU A C 1
ATOM 1694 O O . GLU A 1 211 ? -8.221 3.938 23.041 1.00 92.25 211 GLU A O 1
ATOM 1699 N N . GLU A 1 212 ? -9.167 4.904 21.249 1.00 89.88 212 GLU A N 1
ATOM 1700 C CA . GLU A 1 212 ? -9.986 5.872 22.001 1.00 89.88 212 GLU A CA 1
ATOM 1701 C C . GLU A 1 212 ? -10.966 5.171 22.957 1.00 89.88 212 GLU A C 1
ATOM 1703 O O . GLU A 1 212 ? -11.120 5.574 24.109 1.00 89.88 212 GLU A O 1
ATOM 1708 N N . MET A 1 213 ? -11.602 4.085 22.511 1.00 90.75 213 MET A N 1
ATOM 1709 C CA . MET A 1 213 ? -12.510 3.301 23.351 1.00 90.75 213 MET A CA 1
ATOM 1710 C C . MET A 1 213 ? -11.785 2.588 24.500 1.00 90.75 213 MET A C 1
ATOM 1712 O O . MET A 1 213 ? -12.317 2.507 25.606 1.00 90.75 213 MET A O 1
ATOM 1716 N N . GLU A 1 214 ? -10.592 2.039 24.257 1.00 88.56 214 GLU A N 1
ATOM 1717 C CA . GLU A 1 214 ? -9.789 1.409 25.310 1.00 88.56 214 GLU A CA 1
ATOM 1718 C C . GLU A 1 214 ? -9.272 2.425 26.330 1.00 88.56 214 GLU A C 1
ATOM 1720 O O . GLU A 1 214 ? -9.188 2.094 27.512 1.00 88.56 214 GLU A O 1
ATOM 1725 N N . ALA A 1 215 ? -8.965 3.651 25.898 1.00 88.38 215 ALA A N 1
ATOM 1726 C CA . ALA A 1 215 ? -8.630 4.747 26.801 1.00 88.38 215 ALA A CA 1
ATOM 1727 C C . ALA A 1 215 ? -9.822 5.102 27.703 1.00 88.38 215 ALA A C 1
ATOM 1729 O O . ALA A 1 215 ? -9.666 5.128 28.919 1.00 88.38 215 ALA A O 1
ATOM 1730 N N . PHE A 1 216 ? -11.025 5.236 27.132 1.00 85.56 216 PHE A N 1
ATOM 1731 C CA . PHE A 1 216 ? -12.249 5.524 27.891 1.00 85.56 216 PHE A CA 1
ATOM 1732 C C . PHE A 1 216 ? -12.609 4.436 28.917 1.00 85.56 216 PHE A C 1
ATOM 1734 O O . PHE A 1 216 ? -13.238 4.722 29.923 1.00 85.56 216 PHE A O 1
ATOM 1741 N N . LYS A 1 217 ? -12.225 3.172 28.685 1.00 81.06 217 LYS A N 1
ATOM 1742 C CA . LYS A 1 217 ? -12.442 2.079 29.654 1.00 81.06 217 LYS A CA 1
ATOM 1743 C C . LYS A 1 217 ? -11.463 2.080 30.833 1.00 81.06 217 LYS A C 1
ATOM 1745 O O . LYS A 1 217 ? -11.688 1.328 31.779 1.00 81.06 217 LYS A O 1
ATOM 1750 N N . LYS A 1 218 ? -10.341 2.797 30.727 1.00 80.62 218 LYS A N 1
ATOM 1751 C CA . LYS A 1 218 ? -9.306 2.870 31.771 1.00 80.62 218 LYS A CA 1
ATOM 1752 C C . LYS A 1 218 ? -9.500 4.057 32.717 1.00 80.62 218 LYS A C 1
ATOM 1754 O O . LYS A 1 218 ? -8.890 4.045 33.784 1.00 80.62 218 LYS A O 1
ATOM 1759 N N . GLU A 1 219 ? -10.285 5.048 32.304 1.00 62.59 219 GLU A N 1
ATOM 1760 C CA . GLU A 1 219 ? -10.759 6.170 33.126 1.00 62.59 219 GLU A CA 1
ATOM 1761 C C . GLU A 1 219 ? -11.987 5.762 33.952 1.00 62.59 219 GLU A C 1
ATOM 1763 O O . GLU A 1 219 ? -12.072 6.218 35.114 1.00 62.59 219 GLU A O 1
#

Secondary structure (DSSP, 8-state):
-HHHHHHHHHHHHHHHHHHHHHHHHHHHHHHHHHHHHHHHHHHHHHHHHHHHHHHHHHHHHHHHHHHHHHT--GGGHHHHHHHHHHHHHHHHHHHHHHHHHHHHHT--TTS-HHHHHHHHHHHHHHHHHHHHHHGGGTTHHHHTT--GGGSTTSS-HHHHHHHHHHHHHHHHHHHHHHHH-SGGGGGSHHHHHHHHTTTHHHHHHHHHHHHHHHHHTT-

pLDDT: mean 90.85, std 5.85, range [57.78, 96.94]

Foldseek 3Di:
DVVVVVVVVVVVVVVVVVVVVVVVLVVLLVVLLVLLLVLLVVVLVLLVVVLVVLVVVLVVLVVVLVVCVVVDDQQQPLQNVLSVLLSVLSVVLSVLSVVLNVLSVPQDSVDDLVSNLVSLVVSLLSLLVSLLSNLVSQLSVLRNNGTPCQDDPNDDPVSVVVSCCRSVVSNVVSVVSNVCSDPVCCVPPVVVVSSVSSSSVSSVSSSVSSVVSVVVVVD